Protein AF-A0A543KTC2-F1 (afdb_monomer_lite)

Organism: NCBI:txid80878

InterPro domains:
  IPR010774 Putative nuclease YbcO [PF07102] (69-148)

Radius of gyration: 26.67 Å; chains: 1; bounding box: 97×76×51 Å

Secondary structure (DSSP, 8-state):
---PPPPPP-------PPPP----S-----------------GGG-SS-------------PPP---HHHHHHTTTPPPSS--TTT----GGG-EEEE--SGGGT-BTTBPPPTTSEEEE-HHHHHHHHH--S-HHHHHHHHHHHHHHHHHHHHHHHH-TTS-HHHHHHHHHHHHHHHHTTHHHHHHHHHHHTTSS--SS--TT---SS--PPPP-

Structure (mmCIF, N/CA/C/O backbone):
data_AF-A0A543KTC2-F1
#
_entry.id   AF-A0A543KTC2-F1
#
loop_
_atom_site.group_PDB
_atom_site.id
_atom_site.type_symbol
_atom_site.label_atom_id
_atom_site.label_alt_id
_atom_site.label_comp_id
_atom_site.label_asym_id
_atom_site.label_entity_id
_atom_site.label_seq_id
_atom_site.pdbx_PDB_ins_code
_atom_site.Cartn_x
_atom_site.Cartn_y
_atom_site.Cartn_z
_atom_site.occupancy
_atom_site.B_iso_or_equiv
_atom_site.auth_seq_id
_atom_site.auth_comp_id
_atom_site.auth_asym_id
_atom_site.auth_atom_id
_atom_site.pdbx_PDB_model_num
ATOM 1 N N . MET A 1 1 ? 44.709 -52.142 0.652 1.00 47.00 1 MET A N 1
ATOM 2 C CA . MET A 1 1 ? 44.034 -52.118 1.970 1.00 47.00 1 MET A CA 1
ATOM 3 C C . MET A 1 1 ? 43.291 -50.793 2.128 1.00 47.00 1 MET A C 1
ATOM 5 O O . MET A 1 1 ? 43.936 -49.771 2.323 1.00 47.00 1 MET A O 1
ATOM 9 N N . LEU A 1 2 ? 41.962 -50.774 1.962 1.00 48.53 2 LEU A N 1
ATOM 10 C CA . LEU A 1 2 ? 41.156 -49.555 2.132 1.00 48.53 2 LEU A CA 1
ATOM 11 C C . LEU A 1 2 ? 40.921 -49.287 3.629 1.00 48.53 2 LEU A C 1
ATOM 13 O O . LEU A 1 2 ? 40.313 -50.105 4.314 1.00 48.53 2 LEU A O 1
ATOM 17 N N . LYS A 1 3 ? 41.379 -48.135 4.136 1.00 53.31 3 LYS A N 1
ATOM 18 C CA . LYS A 1 3 ? 41.035 -47.652 5.484 1.00 53.31 3 LYS A CA 1
ATOM 19 C C . LYS A 1 3 ? 39.564 -47.232 5.504 1.00 53.31 3 LYS A C 1
ATOM 21 O O . LYS A 1 3 ? 39.203 -46.234 4.882 1.00 53.31 3 LYS A O 1
ATOM 26 N N . GLN A 1 4 ? 38.722 -47.974 6.220 1.00 55.34 4 GLN A N 1
ATOM 27 C CA . GLN A 1 4 ? 37.349 -47.549 6.487 1.00 55.34 4 GLN A CA 1
ATOM 28 C C . GLN A 1 4 ? 37.349 -46.327 7.416 1.00 55.34 4 GLN A C 1
ATOM 30 O O . GLN A 1 4 ? 38.059 -46.297 8.421 1.00 55.34 4 GLN A O 1
ATOM 35 N N . ARG A 1 5 ? 36.572 -45.298 7.062 1.00 56.88 5 ARG A N 1
ATOM 36 C CA . ARG A 1 5 ? 36.345 -44.120 7.908 1.00 56.88 5 ARG A CA 1
ATOM 37 C C . ARG A 1 5 ? 35.300 -44.467 8.966 1.00 56.88 5 ARG A C 1
ATOM 39 O O . ARG A 1 5 ? 34.242 -44.990 8.632 1.00 56.88 5 ARG A O 1
ATOM 46 N N . THR A 1 6 ? 35.590 -44.169 10.227 1.00 61.88 6 THR A N 1
ATOM 47 C CA . THR A 1 6 ? 34.648 -44.348 11.336 1.00 61.88 6 THR A CA 1
ATOM 48 C C . THR A 1 6 ? 33.469 -43.367 11.223 1.00 61.88 6 THR A C 1
ATOM 50 O O . THR A 1 6 ? 33.669 -42.216 10.822 1.00 61.88 6 THR A O 1
ATOM 53 N N . PRO A 1 7 ? 32.233 -43.774 11.573 1.00 59.19 7 PRO A N 1
ATOM 54 C CA . PRO A 1 7 ? 31.085 -42.877 11.534 1.00 59.19 7 PRO A CA 1
ATOM 55 C C . PRO A 1 7 ? 31.119 -41.889 12.708 1.00 59.19 7 PRO A C 1
ATOM 57 O O . PRO A 1 7 ? 31.350 -42.270 13.857 1.00 59.19 7 PRO A O 1
ATOM 60 N N . LEU A 1 8 ? 30.857 -40.609 12.424 1.00 59.88 8 LEU A N 1
ATOM 61 C CA . LEU A 1 8 ? 30.706 -39.568 13.443 1.00 59.88 8 LEU A CA 1
ATOM 62 C C . LEU A 1 8 ? 29.486 -39.873 14.328 1.00 59.88 8 LEU A C 1
ATOM 64 O O . LEU A 1 8 ? 28.364 -40.001 13.836 1.00 59.88 8 LEU A O 1
ATOM 68 N N . LYS A 1 9 ? 29.698 -39.957 15.647 1.00 54.22 9 LYS A N 1
ATOM 69 C CA . LYS A 1 9 ? 28.617 -40.071 16.636 1.00 54.22 9 LYS A CA 1
ATOM 70 C C . LYS A 1 9 ? 27.757 -38.802 16.590 1.00 54.22 9 LYS A C 1
ATOM 72 O O . LYS A 1 9 ? 28.260 -37.712 16.857 1.00 54.22 9 LYS A O 1
ATOM 77 N N . ARG A 1 10 ? 26.458 -38.931 16.293 1.00 52.41 10 ARG A N 1
ATOM 78 C CA . ARG A 1 10 ? 25.484 -37.847 16.508 1.00 52.41 10 ARG A CA 1
ATOM 79 C C . ARG A 1 10 ? 25.369 -37.600 18.010 1.00 52.41 10 ARG A C 1
ATOM 81 O O . ARG A 1 10 ? 24.808 -38.417 18.732 1.00 52.41 10 ARG A O 1
ATOM 88 N N . GLY A 1 11 ? 25.934 -36.492 18.478 1.00 50.97 11 GLY A N 1
ATOM 89 C CA . GLY A 1 11 ? 25.690 -36.000 19.828 1.00 50.97 11 GLY A CA 1
ATOM 90 C C . GLY A 1 11 ? 24.243 -35.528 19.958 1.00 50.97 11 GLY A C 1
ATOM 91 O O . GLY A 1 11 ? 23.762 -34.767 19.120 1.00 50.97 11 GLY A O 1
ATOM 92 N N . ASN A 1 12 ? 23.556 -35.964 21.012 1.00 62.84 12 ASN A N 1
ATOM 93 C CA . ASN A 1 12 ? 22.256 -35.433 21.417 1.00 62.84 12 ASN A CA 1
ATOM 94 C C . ASN A 1 12 ? 22.435 -34.029 22.021 1.00 62.84 12 ASN A C 1
ATOM 96 O O . ASN A 1 12 ? 22.353 -33.851 23.234 1.00 62.84 12 ASN A O 1
ATOM 100 N N . SER A 1 13 ? 22.689 -33.014 21.194 1.00 57.94 13 SER A N 1
ATOM 101 C CA . SER A 1 13 ? 22.597 -31.615 21.616 1.00 57.94 13 SER A CA 1
ATOM 102 C C . SER A 1 13 ? 21.151 -31.137 21.478 1.00 57.94 13 SER A C 1
ATOM 104 O O . SER A 1 13 ? 20.776 -30.435 20.542 1.00 57.94 13 SER A O 1
ATOM 106 N N . GLN A 1 14 ? 20.310 -31.517 22.440 1.00 58.28 14 GLN A N 1
ATOM 107 C CA . GLN A 1 14 ? 19.054 -30.808 22.690 1.00 58.28 14 GLN A CA 1
ATOM 108 C C . GLN A 1 14 ? 19.411 -29.372 23.110 1.00 58.28 14 GLN A C 1
ATOM 110 O O . GLN A 1 14 ? 19.668 -29.096 24.282 1.00 58.28 14 GLN A O 1
ATOM 115 N N . LEU A 1 15 ? 19.501 -28.458 22.140 1.00 62.88 15 LEU A N 1
ATOM 116 C CA . LEU A 1 15 ? 19.678 -27.031 22.391 1.00 62.88 15 LEU A CA 1
ATOM 117 C C . LEU A 1 15 ? 18.434 -26.524 23.128 1.00 62.88 15 LEU A C 1
ATOM 119 O O . LEU A 1 15 ? 17.371 -26.341 22.534 1.00 62.88 15 LEU A O 1
ATOM 123 N N . LYS A 1 16 ? 18.554 -26.312 24.442 1.00 53.88 16 LYS A N 1
ATOM 124 C CA . LYS A 1 16 ? 17.495 -25.691 25.243 1.00 53.88 16 LYS A CA 1
ATOM 125 C C . LYS A 1 16 ? 17.297 -24.255 24.751 1.00 53.88 16 LYS A C 1
ATOM 127 O O . LYS A 1 16 ? 18.197 -23.428 24.872 1.00 53.88 16 LYS A O 1
ATOM 132 N N . ARG A 1 17 ? 16.119 -23.955 24.197 1.00 58.53 17 ARG A N 1
ATOM 133 C CA . ARG A 1 17 ? 15.710 -22.581 23.875 1.00 58.53 17 ARG A CA 1
ATOM 134 C C . ARG A 1 17 ? 15.552 -21.803 25.179 1.00 58.53 17 ARG A C 1
ATOM 136 O O . ARG A 1 17 ? 14.703 -22.151 25.996 1.00 58.53 17 ARG A O 1
ATOM 143 N N . THR A 1 18 ? 16.359 -20.770 25.386 1.00 62.28 18 THR A N 1
ATOM 144 C CA . THR A 1 18 ? 16.137 -19.815 26.475 1.00 62.28 18 THR A CA 1
ATOM 145 C C . THR A 1 18 ? 14.989 -18.866 26.101 1.00 62.28 18 THR A C 1
ATOM 147 O O . THR A 1 18 ? 14.822 -18.546 24.919 1.00 62.28 18 THR A O 1
ATOM 150 N N . PRO A 1 19 ? 14.160 -18.417 27.061 1.00 58.81 19 PRO A N 1
ATOM 151 C CA . PRO A 1 19 ? 13.093 -17.464 26.776 1.00 58.81 19 PRO A CA 1
ATOM 152 C C . PRO A 1 19 ? 13.683 -16.104 26.392 1.00 58.81 19 PRO A C 1
ATOM 154 O O . PRO A 1 19 ? 14.639 -15.639 27.016 1.00 58.81 19 PRO A O 1
ATOM 157 N N . PHE A 1 20 ? 13.084 -15.435 25.406 1.00 57.12 20 PHE A N 1
ATOM 158 C CA . PHE A 1 20 ? 13.404 -14.040 25.111 1.00 57.12 20 PHE A CA 1
ATOM 159 C C . PHE A 1 20 ? 13.044 -13.168 26.319 1.00 57.12 20 PHE A C 1
ATOM 161 O O . PHE A 1 20 ? 11.890 -13.130 26.753 1.00 57.12 20 PHE A O 1
ATOM 168 N N . LYS A 1 21 ? 14.037 -12.456 26.859 1.00 54.06 21 LYS A N 1
ATOM 169 C CA . LYS A 1 21 ? 13.839 -11.454 27.909 1.00 54.06 21 LYS A CA 1
ATOM 170 C C . LYS A 1 21 ? 12.950 -10.345 27.331 1.00 54.06 21 LYS A C 1
ATOM 172 O O . LYS A 1 21 ? 13.352 -9.666 26.388 1.00 54.06 21 LYS A O 1
ATOM 177 N N . ARG A 1 22 ? 11.732 -10.177 27.854 1.00 53.28 22 ARG A N 1
ATOM 178 C CA . ARG A 1 22 ? 10.921 -8.988 27.561 1.00 53.28 22 ARG A CA 1
ATOM 179 C C . ARG A 1 22 ? 11.564 -7.819 28.296 1.00 53.28 22 ARG A C 1
ATOM 181 O O . ARG A 1 22 ? 11.495 -7.763 29.520 1.00 53.28 22 ARG A O 1
ATOM 188 N N . ASN A 1 23 ? 12.208 -6.920 27.562 1.00 52.44 23 ASN A N 1
ATOM 189 C CA . ASN A 1 23 ? 12.555 -5.622 28.122 1.00 52.44 23 ASN A CA 1
ATOM 190 C C . ASN A 1 23 ? 11.248 -4.854 28.367 1.00 52.44 23 ASN A C 1
ATOM 192 O O . ASN A 1 23 ? 10.323 -4.930 27.555 1.00 52.44 23 ASN A O 1
ATOM 196 N N . GLY A 1 24 ? 11.163 -4.206 29.531 1.00 53.75 24 GLY A N 1
ATOM 197 C CA . GLY A 1 24 ? 10.032 -3.378 29.942 1.00 53.75 24 GLY A CA 1
ATOM 198 C C . GLY A 1 24 ? 9.794 -2.184 29.014 1.00 53.75 24 GLY A C 1
ATOM 199 O O . GLY A 1 24 ? 10.465 -2.037 27.995 1.00 53.75 24 GLY A O 1
ATOM 200 N N . ALA A 1 25 ? 8.796 -1.374 29.380 1.00 55.47 25 ALA A N 1
ATOM 201 C CA . ALA A 1 25 ? 8.233 -0.266 28.606 1.00 55.47 25 ALA A CA 1
ATOM 202 C C . ALA A 1 25 ? 9.271 0.548 27.801 1.00 55.47 25 ALA A C 1
ATOM 204 O O . ALA A 1 25 ? 10.367 0.800 28.307 1.00 55.47 25 ALA A O 1
ATOM 205 N N . PRO A 1 26 ? 8.931 0.974 26.566 1.00 55.91 26 PRO A N 1
ATOM 206 C CA . PRO A 1 26 ? 9.852 1.734 25.734 1.00 55.91 26 PRO A CA 1
ATOM 207 C C . PRO A 1 26 ? 10.271 3.017 26.467 1.00 55.91 26 PRO A C 1
ATOM 209 O O . PRO A 1 26 ? 9.399 3.718 26.990 1.00 55.91 26 PRO A O 1
ATOM 212 N N . PRO A 1 27 ? 11.575 3.342 26.526 1.00 51.00 27 PRO A N 1
ATOM 213 C CA . PRO A 1 27 ? 11.990 4.656 26.981 1.00 51.00 27 PRO A CA 1
ATOM 214 C C . PRO A 1 27 ? 11.377 5.710 26.053 1.00 51.00 27 PRO A C 1
ATOM 216 O O . PRO A 1 27 ? 11.329 5.527 24.834 1.00 51.00 27 PRO A O 1
ATOM 219 N N . SER A 1 28 ? 10.880 6.793 26.653 1.00 50.50 28 SER A N 1
ATOM 220 C CA . SER A 1 28 ? 10.452 7.999 25.942 1.00 50.50 28 SER A CA 1
ATOM 221 C C . SER A 1 28 ? 11.516 8.370 24.911 1.00 50.50 28 SER A C 1
ATOM 223 O O . SER A 1 28 ? 12.699 8.413 25.248 1.00 50.50 28 SER A O 1
ATOM 225 N N . ALA A 1 29 ? 11.102 8.554 23.657 1.00 50.12 29 ALA A N 1
ATOM 226 C CA . ALA A 1 29 ? 11.980 8.726 22.509 1.00 50.12 29 ALA A CA 1
ATOM 227 C C . ALA A 1 29 ? 12.843 9.993 22.633 1.00 50.12 29 ALA A C 1
ATOM 229 O O . ALA A 1 29 ? 12.513 11.049 22.101 1.00 50.12 29 ALA A O 1
ATOM 230 N N . THR A 1 30 ? 13.986 9.886 23.303 1.00 44.03 30 THR A N 1
ATOM 231 C CA . THR A 1 30 ? 15.114 10.779 23.069 1.00 44.03 30 THR A CA 1
ATOM 232 C C . THR A 1 30 ? 15.818 10.275 21.819 1.00 44.03 30 THR A C 1
ATOM 234 O O . THR A 1 30 ? 16.370 9.177 21.806 1.00 44.03 30 THR A O 1
ATOM 237 N N . VAL A 1 31 ? 15.726 11.053 20.742 1.00 47.03 31 VAL A N 1
ATOM 238 C CA . VAL A 1 31 ? 16.345 10.775 19.443 1.00 47.03 31 VAL A CA 1
ATOM 239 C C . VAL A 1 31 ? 17.864 10.701 19.624 1.00 47.03 31 VAL A C 1
ATOM 241 O O . VAL A 1 31 ? 18.548 11.722 19.655 1.00 47.03 31 VAL A O 1
ATOM 244 N N . GLU A 1 32 ? 18.407 9.495 19.779 1.00 50.66 32 GLU A N 1
ATOM 245 C CA . GLU A 1 32 ? 19.853 9.297 19.793 1.00 50.66 32 GLU A CA 1
ATOM 246 C C . GLU A 1 32 ? 20.404 9.415 18.366 1.00 50.66 32 GLU A C 1
ATOM 248 O O . GLU A 1 32 ? 20.022 8.683 17.450 1.00 50.66 32 GLU A O 1
ATOM 253 N N . LYS A 1 33 ? 21.313 10.377 18.181 1.00 41.38 33 LYS A N 1
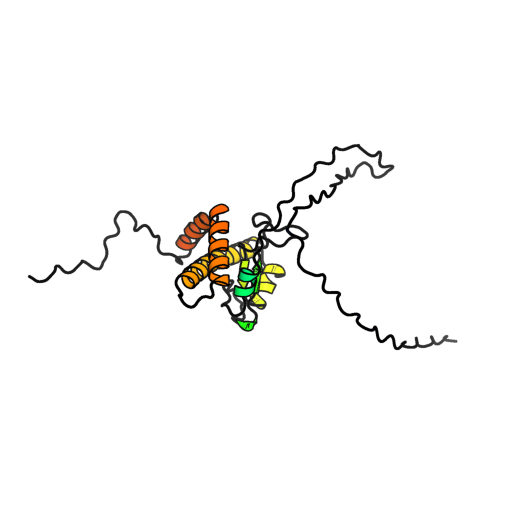ATOM 254 C CA . LYS A 1 33 ? 22.037 10.629 16.932 1.00 41.38 33 LYS A CA 1
ATOM 255 C C . LYS A 1 33 ? 22.932 9.432 16.608 1.00 41.38 33 LYS A C 1
ATOM 257 O O . LYS A 1 33 ? 23.960 9.234 17.250 1.00 41.38 33 LYS A O 1
ATOM 262 N N . VAL A 1 34 ? 22.583 8.650 15.588 1.00 51.41 34 VAL A N 1
ATOM 263 C CA . VAL A 1 34 ? 23.448 7.562 15.107 1.00 51.41 34 VAL A CA 1
ATOM 264 C C . VAL A 1 34 ? 24.306 8.064 13.944 1.00 51.41 34 VAL A C 1
ATOM 266 O O . VAL A 1 34 ? 23.866 8.075 12.796 1.00 51.41 34 VAL A O 1
ATOM 269 N N . CYS A 1 35 ? 25.554 8.442 14.232 1.00 48.81 35 CYS A N 1
ATOM 270 C 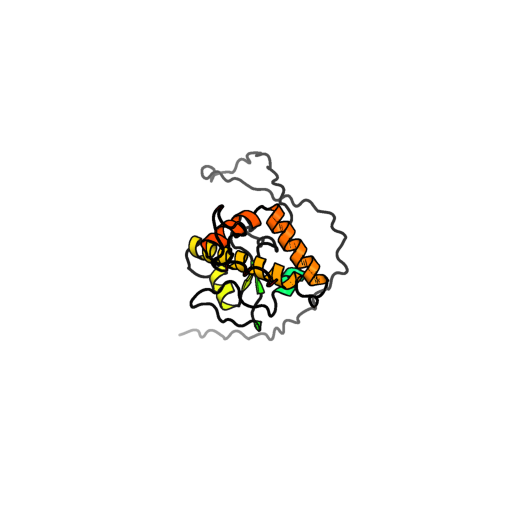CA . CYS A 1 35 ? 26.563 8.741 13.213 1.00 48.81 35 CYS A CA 1
ATOM 271 C C . CYS A 1 35 ? 27.201 7.438 12.704 1.00 48.81 35 CYS A C 1
ATOM 273 O O . CYS A 1 35 ? 27.780 6.682 13.485 1.00 48.81 35 CYS A O 1
ATOM 275 N N . LYS A 1 36 ? 27.131 7.168 11.393 1.00 49.84 36 LYS A N 1
ATOM 276 C CA . LYS A 1 36 ? 27.883 6.074 10.752 1.00 49.84 36 LYS A CA 1
ATOM 277 C C . LYS A 1 36 ? 28.941 6.668 9.817 1.00 49.84 36 LYS A C 1
ATOM 279 O O . LYS A 1 36 ? 28.556 7.380 8.893 1.00 49.84 36 LYS A O 1
ATOM 284 N N . PRO A 1 37 ? 30.241 6.389 10.012 1.00 43.09 37 PRO A N 1
ATOM 285 C CA . PRO A 1 37 ? 31.284 6.927 9.145 1.00 43.09 37 PRO A CA 1
ATOM 286 C C . PRO A 1 37 ? 31.246 6.258 7.762 1.00 43.09 37 PRO A C 1
ATOM 288 O O . PRO A 1 37 ? 31.171 5.032 7.654 1.00 43.09 37 PRO A O 1
ATOM 291 N N . ILE A 1 38 ? 31.320 7.062 6.698 1.00 52.12 38 ILE A N 1
ATOM 292 C CA . ILE A 1 38 ? 31.474 6.597 5.313 1.00 52.12 38 ILE A CA 1
ATOM 293 C C . ILE A 1 38 ? 32.960 6.702 4.952 1.00 52.12 38 ILE A C 1
ATOM 295 O O . ILE A 1 38 ? 33.550 7.770 5.067 1.00 52.12 38 ILE A O 1
ATOM 299 N N . THR A 1 39 ? 33.575 5.601 4.511 1.00 55.56 39 THR A N 1
ATOM 300 C CA . THR A 1 39 ? 34.952 5.608 3.987 1.00 55.56 39 THR A CA 1
ATOM 301 C C . THR A 1 39 ? 34.908 5.623 2.462 1.00 55.56 39 THR A C 1
ATOM 303 O O . THR A 1 39 ? 34.473 4.652 1.842 1.00 55.56 39 THR A O 1
ATOM 306 N N . LEU A 1 40 ? 35.337 6.723 1.841 1.00 51.41 40 LEU A N 1
ATOM 307 C CA . LEU A 1 40 ? 35.581 6.767 0.397 1.00 51.41 40 LEU A CA 1
ATOM 308 C C . LEU A 1 40 ? 36.918 6.065 0.118 1.00 51.41 40 LEU A C 1
ATOM 310 O O . LEU A 1 40 ? 37.928 6.397 0.734 1.00 51.41 40 LEU A O 1
ATOM 314 N N . ARG A 1 41 ? 36.925 5.056 -0.762 1.00 50.75 41 ARG A N 1
ATOM 315 C CA . ARG A 1 41 ? 38.141 4.315 -1.140 1.00 50.75 41 ARG A CA 1
ATOM 316 C C . ARG A 1 41 ? 38.575 4.709 -2.549 1.00 50.75 41 ARG A C 1
ATOM 318 O O . ARG A 1 41 ? 37.835 4.462 -3.496 1.00 50.75 41 ARG A O 1
ATOM 325 N N . ASP A 1 42 ? 39.774 5.272 -2.666 1.00 52.22 42 ASP A N 1
ATOM 326 C CA . ASP A 1 42 ? 40.472 5.492 -3.936 1.00 52.22 42 ASP A CA 1
ATOM 327 C C . ASP A 1 42 ? 41.110 4.165 -4.411 1.00 52.22 42 ASP A C 1
ATOM 329 O O . ASP A 1 42 ? 41.919 3.585 -3.676 1.00 52.22 42 ASP A O 1
ATOM 333 N N . PRO A 1 43 ? 40.760 3.645 -5.604 1.00 56.00 43 PRO A N 1
ATOM 334 C CA . PRO A 1 43 ? 41.293 2.384 -6.125 1.00 56.00 43 PRO A CA 1
ATOM 335 C C . PRO A 1 43 ? 42.809 2.375 -6.388 1.00 56.00 43 PRO A C 1
ATOM 337 O O . PRO A 1 43 ? 43.379 1.295 -6.538 1.00 56.00 43 PRO A O 1
ATOM 340 N N . SER A 1 44 ? 43.475 3.534 -6.449 1.00 56.91 44 SER A N 1
ATOM 341 C CA . SER A 1 44 ? 44.907 3.642 -6.776 1.00 56.91 44 SER A CA 1
ATOM 342 C C . SER A 1 44 ? 45.858 3.406 -5.586 1.00 56.91 44 SER A C 1
ATOM 344 O O . SER A 1 44 ? 47.057 3.211 -5.784 1.00 56.91 44 SER A O 1
ATOM 346 N N . LEU A 1 45 ? 45.342 3.341 -4.350 1.00 53.75 45 LEU A N 1
ATOM 347 C CA . LEU A 1 45 ? 46.135 3.290 -3.108 1.00 53.75 45 LEU A CA 1
ATOM 348 C C . LEU A 1 45 ? 46.273 1.890 -2.475 1.00 53.75 45 LEU A C 1
ATOM 350 O O . LEU A 1 45 ? 46.572 1.764 -1.287 1.00 53.75 45 LEU A O 1
ATOM 354 N N . PHE A 1 46 ? 46.111 0.806 -3.242 1.00 56.53 46 PHE A N 1
ATOM 355 C CA . PHE A 1 46 ? 46.240 -0.576 -2.737 1.00 56.53 46 PHE A CA 1
ATOM 356 C C . PHE A 1 46 ? 47.676 -1.020 -2.369 1.00 56.53 46 PHE A C 1
ATOM 358 O O . PHE A 1 46 ? 47.965 -2.215 -2.274 1.00 56.53 46 PHE A O 1
ATOM 365 N N . ARG A 1 47 ? 48.583 -0.084 -2.073 1.00 58.84 47 ARG A N 1
ATOM 366 C CA . ARG A 1 47 ? 49.843 -0.373 -1.382 1.00 58.84 47 ARG A CA 1
ATOM 367 C C . ARG A 1 47 ? 50.153 0.763 -0.397 1.00 58.84 47 ARG A C 1
ATOM 369 O O . ARG A 1 47 ? 50.575 1.836 -0.802 1.00 58.84 47 ARG A O 1
ATOM 376 N N . LEU A 1 48 ? 49.926 0.463 0.889 1.00 51.53 48 LEU A N 1
ATOM 377 C CA . LEU A 1 48 ? 50.009 1.317 2.090 1.00 51.53 48 LEU A CA 1
ATOM 378 C C . LEU A 1 48 ? 48.974 2.461 2.142 1.00 51.53 48 LEU A C 1
ATOM 380 O O . LEU A 1 48 ? 49.198 3.519 1.557 1.00 51.53 48 LEU A O 1
ATOM 384 N N . PRO A 1 49 ? 47.859 2.305 2.888 1.00 51.06 49 PRO A N 1
ATOM 385 C CA . PRO A 1 49 ? 46.904 3.389 3.048 1.00 51.06 49 PRO A CA 1
ATOM 386 C C . PRO A 1 49 ? 47.519 4.464 3.951 1.00 51.06 49 PRO A C 1
ATOM 388 O O . PRO A 1 49 ? 47.513 4.340 5.175 1.00 51.06 49 PRO A O 1
ATOM 391 N N . ARG A 1 50 ? 48.039 5.548 3.363 1.00 57.44 50 ARG A N 1
ATOM 392 C CA . ARG A 1 50 ? 48.117 6.818 4.092 1.00 57.44 50 ARG A CA 1
ATOM 393 C C . ARG A 1 50 ? 46.677 7.198 4.427 1.00 57.44 50 ARG A C 1
ATOM 395 O O . ARG A 1 50 ? 45.862 7.355 3.520 1.00 57.44 50 ARG A O 1
ATOM 402 N N . GLN A 1 51 ? 46.353 7.280 5.716 1.00 54.00 51 GLN A N 1
ATOM 403 C CA . GLN A 1 51 ? 45.063 7.790 6.166 1.00 54.00 51 GLN A CA 1
ATOM 404 C C . GLN A 1 51 ? 44.945 9.232 5.674 1.00 54.00 51 GLN A C 1
ATOM 406 O O . GLN A 1 51 ? 45.610 10.127 6.184 1.00 54.00 51 GLN A O 1
ATOM 411 N N . ILE A 1 52 ? 44.149 9.449 4.632 1.00 57.66 52 ILE A N 1
ATOM 412 C CA . ILE A 1 52 ? 43.701 10.789 4.282 1.00 57.66 52 ILE A CA 1
ATOM 413 C C . ILE A 1 52 ? 42.700 11.153 5.375 1.00 57.66 52 ILE A C 1
ATOM 415 O O . ILE A 1 52 ? 41.676 10.479 5.513 1.00 57.66 52 ILE A O 1
ATOM 419 N N . GLU A 1 53 ? 43.011 12.173 6.174 1.00 58.75 53 GLU A N 1
ATOM 420 C CA . GLU A 1 53 ? 42.088 12.788 7.132 1.00 58.75 53 GLU A CA 1
ATOM 421 C C . GLU A 1 53 ? 40.968 13.491 6.353 1.00 58.75 53 GLU A C 1
ATOM 423 O O . GLU A 1 53 ? 40.918 14.708 6.210 1.00 58.75 53 GLU A O 1
ATOM 428 N N . SER A 1 54 ? 40.088 12.700 5.744 1.00 58.97 54 SER A N 1
ATOM 429 C CA . SER A 1 54 ? 38.886 13.207 5.105 1.00 58.97 54 SER A CA 1
ATOM 430 C C . SER A 1 54 ? 37.887 13.531 6.206 1.00 58.97 54 SER A C 1
ATOM 432 O O . SER A 1 54 ? 37.582 12.678 7.044 1.00 58.97 54 SER A O 1
ATOM 434 N N . ALA A 1 55 ? 37.399 14.772 6.221 1.00 63.31 55 ALA A N 1
ATOM 435 C CA . ALA A 1 55 ? 36.350 15.193 7.133 1.00 63.31 55 ALA A CA 1
ATOM 436 C C . ALA A 1 55 ? 35.174 14.208 7.035 1.00 63.31 55 ALA A C 1
ATOM 438 O O . ALA A 1 55 ? 34.607 13.999 5.962 1.00 63.31 55 ALA A O 1
ATOM 439 N N . CYS A 1 56 ? 34.830 13.576 8.159 1.00 55.94 56 CYS A N 1
ATOM 440 C CA . CYS A 1 56 ? 33.696 12.666 8.249 1.00 55.94 56 CYS A CA 1
ATOM 441 C C . CYS A 1 56 ? 32.409 13.474 8.030 1.00 55.94 56 CYS A C 1
ATOM 443 O O . CYS A 1 56 ? 31.853 14.043 8.971 1.00 55.94 56 CYS A O 1
ATOM 445 N N . ALA A 1 57 ? 31.954 13.567 6.779 1.00 60.91 57 ALA A N 1
ATOM 446 C CA . ALA A 1 57 ? 30.671 14.166 6.456 1.00 60.91 57 ALA A CA 1
ATOM 447 C C . ALA A 1 57 ? 29.575 13.320 7.118 1.00 60.91 57 ALA A C 1
ATOM 449 O O . ALA A 1 57 ? 29.323 12.176 6.736 1.00 60.91 57 ALA A O 1
ATOM 450 N N . SER A 1 58 ? 28.967 13.872 8.165 1.00 60.41 58 SER A N 1
ATOM 451 C CA . SER A 1 58 ? 27.865 13.235 8.877 1.00 60.41 58 SER A CA 1
ATOM 452 C C . SER A 1 58 ? 26.575 13.576 8.143 1.00 60.41 58 SER A C 1
ATOM 454 O O . SER A 1 58 ? 26.180 14.735 8.096 1.00 60.41 58 SER A O 1
ATOM 456 N N . ILE A 1 59 ? 25.941 12.575 7.536 1.00 67.75 59 ILE A N 1
ATOM 457 C CA . ILE A 1 59 ? 24.625 12.733 6.911 1.00 67.75 59 ILE A CA 1
ATOM 458 C C . ILE A 1 59 ? 23.576 12.443 7.985 1.00 67.75 59 ILE A C 1
ATOM 460 O O . ILE A 1 59 ? 23.566 11.348 8.552 1.00 67.75 59 ILE A O 1
ATOM 464 N N . GLU A 1 60 ? 22.701 13.408 8.269 1.00 70.81 60 GLU A N 1
ATOM 465 C CA . GLU A 1 60 ? 21.554 13.190 9.151 1.00 70.81 60 GLU A CA 1
ATOM 466 C C . GLU A 1 60 ? 20.595 12.183 8.506 1.00 70.81 60 GLU A C 1
ATOM 468 O O . GLU A 1 60 ? 20.066 12.400 7.416 1.00 70.81 60 GLU A O 1
ATOM 473 N N . ILE A 1 61 ? 20.394 11.044 9.171 1.00 71.88 61 ILE A N 1
ATOM 474 C CA . ILE A 1 61 ? 19.437 10.028 8.735 1.00 71.88 61 ILE A CA 1
ATOM 475 C C . ILE A 1 61 ? 18.118 10.336 9.433 1.00 71.88 61 ILE A C 1
ATOM 477 O O . ILE A 1 61 ? 17.999 10.138 10.644 1.00 71.88 61 ILE A O 1
ATOM 481 N N . SER A 1 62 ? 17.128 10.808 8.677 1.00 77.12 62 SER A N 1
ATOM 482 C CA . SER A 1 6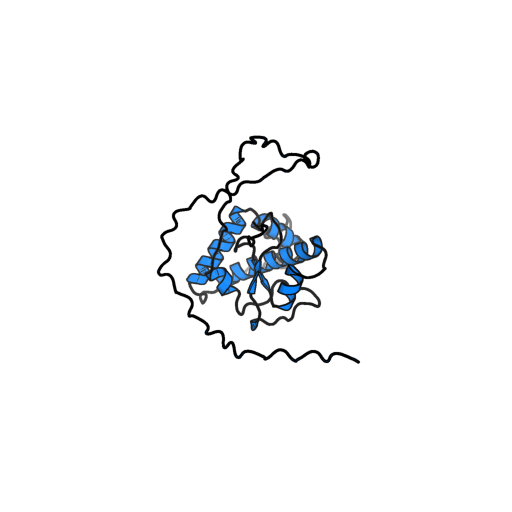2 ? 15.783 10.992 9.212 1.00 77.12 62 SER A CA 1
ATOM 483 C C . SER A 1 62 ? 15.201 9.645 9.672 1.00 77.12 62 SER A C 1
ATOM 485 O O . SER A 1 62 ? 15.409 8.611 9.019 1.00 77.12 62 SER A O 1
ATOM 487 N N . PRO A 1 63 ? 14.498 9.615 10.820 1.00 87.69 63 PRO A N 1
ATOM 488 C CA . PRO A 1 63 ? 13.854 8.400 11.285 1.00 87.69 63 PRO A CA 1
ATOM 489 C C . PRO A 1 63 ? 12.753 7.980 10.310 1.00 87.69 63 PRO A C 1
ATOM 491 O O . PRO A 1 63 ? 12.136 8.798 9.629 1.00 87.69 63 PRO A O 1
ATOM 494 N N . ARG A 1 64 ? 12.493 6.673 10.258 1.00 92.31 64 ARG A N 1
ATOM 495 C CA . ARG A 1 64 ? 11.399 6.118 9.463 1.00 92.31 64 ARG A CA 1
ATOM 496 C C . ARG A 1 64 ? 10.053 6.546 10.054 1.00 92.31 64 ARG A C 1
ATOM 498 O O . ARG A 1 64 ? 9.833 6.363 11.248 1.00 92.31 64 ARG A O 1
ATOM 505 N N . ARG A 1 65 ? 9.147 7.031 9.208 1.00 94.69 65 ARG A N 1
ATOM 506 C CA . ARG A 1 65 ? 7.750 7.297 9.549 1.00 94.69 65 ARG A CA 1
ATOM 507 C C . ARG A 1 65 ? 7.001 5.972 9.613 1.00 94.69 65 ARG A C 1
ATOM 509 O O . ARG A 1 65 ? 6.816 5.293 8.599 1.00 94.69 65 ARG A O 1
ATOM 516 N N . GLU A 1 66 ? 6.636 5.560 10.822 1.00 95.44 66 GLU A N 1
ATOM 517 C CA . GLU A 1 66 ? 6.051 4.248 11.069 1.00 95.44 66 GLU A CA 1
ATOM 518 C C . GLU A 1 66 ? 4.754 4.289 11.876 1.00 95.44 66 GLU A C 1
ATOM 520 O O . GLU A 1 66 ? 4.599 5.061 12.816 1.00 95.44 66 GLU A O 1
ATOM 525 N N . ASN A 1 67 ? 3.821 3.408 11.519 1.00 97.25 67 ASN A N 1
ATOM 526 C CA . ASN A 1 67 ? 2.514 3.282 12.137 1.00 97.25 67 ASN A CA 1
ATOM 527 C C . ASN A 1 67 ? 2.117 1.798 12.208 1.00 97.25 67 ASN A C 1
ATOM 529 O O . ASN A 1 67 ? 1.844 1.135 11.205 1.00 97.25 67 ASN A O 1
ATOM 533 N N . SER A 1 68 ? 2.132 1.229 13.416 1.00 97.00 68 SER A N 1
ATOM 534 C CA . SER A 1 68 ? 1.766 -0.178 13.640 1.00 97.00 68 SER A CA 1
ATOM 535 C C . SER A 1 68 ? 0.288 -0.449 13.380 1.00 97.00 68 SER A C 1
ATOM 537 O O . SER A 1 68 ? -0.037 -1.476 12.790 1.00 97.00 68 SER A O 1
ATOM 539 N N . ALA A 1 69 ? -0.601 0.478 13.743 1.00 97.50 69 ALA A N 1
ATOM 540 C CA . ALA A 1 69 ? -2.030 0.333 13.498 1.00 97.50 69 ALA A CA 1
ATOM 541 C C . ALA A 1 69 ? -2.340 0.286 11.995 1.00 97.50 69 ALA A C 1
ATOM 543 O O . ALA A 1 69 ? -3.200 -0.488 11.586 1.00 97.50 69 ALA A O 1
ATOM 544 N N . LEU A 1 70 ? -1.603 1.030 11.166 1.00 96.69 70 LEU A N 1
ATOM 545 C CA . LEU A 1 70 ? -1.744 0.966 9.710 1.00 96.69 70 LEU A CA 1
ATOM 546 C C . LEU A 1 70 ? -1.318 -0.401 9.148 1.00 96.69 70 LEU A C 1
ATOM 548 O O . LEU A 1 70 ? -2.049 -1.014 8.372 1.00 96.69 70 LEU A O 1
ATOM 552 N N . ARG A 1 71 ? -0.172 -0.931 9.600 1.00 97.19 71 ARG A N 1
ATOM 553 C CA . ARG A 1 71 ? 0.302 -2.285 9.241 1.00 97.19 71 ARG A CA 1
ATOM 554 C C . ARG A 1 71 ? -0.674 -3.373 9.675 1.00 97.19 71 ARG A C 1
ATOM 556 O O . ARG A 1 71 ? -0.904 -4.336 8.947 1.00 97.19 71 ARG A O 1
ATOM 563 N N . ASP A 1 72 ? -1.256 -3.210 10.855 1.00 97.81 72 ASP A N 1
ATOM 564 C CA . ASP A 1 72 ? -2.263 -4.113 11.394 1.00 97.81 72 ASP A CA 1
ATOM 565 C C . ASP A 1 72 ? -3.575 -4.053 10.614 1.00 97.81 72 ASP A C 1
ATOM 567 O O . ASP A 1 72 ? -4.234 -5.080 10.457 1.00 97.81 72 ASP A O 1
ATOM 571 N N . PHE A 1 73 ? -3.928 -2.872 10.103 1.00 97.19 73 PHE A N 1
ATOM 572 C CA . PHE A 1 73 ? -5.150 -2.650 9.342 1.00 97.19 73 PHE A CA 1
ATOM 573 C C . PHE A 1 73 ? -5.175 -3.414 8.016 1.00 97.19 73 PHE A C 1
ATOM 575 O O . PHE A 1 73 ? -6.252 -3.788 7.566 1.00 97.19 73 PHE A O 1
ATOM 582 N N . ALA A 1 74 ? -4.009 -3.703 7.430 1.00 97.31 74 ALA A N 1
ATOM 583 C CA . ALA A 1 74 ? -3.893 -4.462 6.184 1.00 97.31 74 ALA A CA 1
ATOM 584 C C . ALA A 1 74 ? -4.345 -5.930 6.300 1.00 97.31 74 ALA A C 1
ATOM 586 O O . ALA A 1 74 ? -4.675 -6.559 5.294 1.00 97.31 74 ALA A O 1
ATOM 587 N N . ARG A 1 75 ? -4.364 -6.506 7.509 1.00 96.88 75 ARG A N 1
ATOM 588 C CA . ARG A 1 75 ? -4.738 -7.914 7.695 1.00 96.88 75 ARG A CA 1
ATOM 589 C C . ARG A 1 75 ? -6.223 -8.126 7.401 1.00 96.88 75 ARG A C 1
ATOM 591 O O . ARG A 1 75 ? -7.070 -7.437 7.958 1.00 96.88 75 ARG A O 1
ATOM 598 N N . GLY A 1 76 ? -6.535 -9.111 6.558 1.00 95.44 76 GLY A N 1
ATOM 599 C CA . GLY A 1 76 ? -7.912 -9.420 6.153 1.00 95.44 76 GLY A CA 1
ATOM 600 C C . GLY A 1 76 ? -8.485 -8.495 5.073 1.00 95.44 76 GLY A C 1
ATOM 601 O O . GLY A 1 76 ? -9.641 -8.664 4.683 1.00 95.44 76 GLY A O 1
ATOM 602 N N . GLN A 1 77 ? -7.697 -7.542 4.570 1.00 96.38 77 GLN A N 1
ATOM 603 C CA . GLN A 1 77 ? -8.111 -6.625 3.510 1.00 96.38 77 GLN A CA 1
ATOM 604 C C . GLN A 1 77 ? -7.992 -7.260 2.116 1.00 96.38 77 GLN A C 1
ATOM 606 O O . GLN A 1 77 ? -7.283 -8.259 1.946 1.00 96.38 77 GLN A O 1
ATOM 611 N N . PRO A 1 78 ? -8.680 -6.723 1.090 1.00 97.12 78 PRO A N 1
ATOM 612 C CA . PRO A 1 78 ? -8.468 -7.157 -0.288 1.00 97.12 78 PRO A CA 1
ATOM 613 C C . PRO A 1 78 ? -7.049 -6.832 -0.779 1.00 97.12 78 PRO A C 1
ATOM 615 O O . PRO A 1 78 ? -6.430 -5.857 -0.363 1.00 97.12 78 PRO A O 1
ATOM 618 N N . CYS A 1 79 ? -6.545 -7.644 -1.709 1.00 97.38 79 CYS A N 1
ATOM 619 C CA . CYS A 1 79 ? -5.306 -7.350 -2.424 1.00 97.38 79 CYS A CA 1
ATOM 620 C C . CYS A 1 79 ? -5.551 -6.219 -3.433 1.00 97.38 79 CYS A C 1
ATOM 622 O O . CYS A 1 79 ? -6.392 -6.367 -4.315 1.00 97.38 79 CYS A O 1
ATOM 624 N N . LEU A 1 80 ? -4.797 -5.126 -3.332 1.00 97.31 80 LEU A N 1
ATOM 625 C CA . LEU A 1 80 ? -4.893 -3.967 -4.228 1.00 97.31 80 LEU A CA 1
ATOM 626 C C . LEU A 1 80 ? -3.816 -3.958 -5.321 1.00 97.31 80 LEU A C 1
ATOM 628 O O . LEU A 1 80 ? -3.981 -3.281 -6.336 1.00 97.31 80 LEU A O 1
ATOM 632 N N . LEU A 1 81 ? -2.754 -4.754 -5.148 1.00 96.00 81 LEU A N 1
ATOM 633 C CA . LEU A 1 81 ? -1.707 -4.947 -6.158 1.00 96.00 81 LEU A CA 1
ATOM 634 C C . LEU A 1 81 ? -2.230 -5.618 -7.433 1.00 96.00 81 LEU A C 1
ATOM 636 O O . LEU A 1 81 ? -1.813 -5.245 -8.520 1.00 96.00 81 LEU A O 1
ATOM 640 N N . LEU A 1 82 ? -3.137 -6.596 -7.302 1.00 96.00 82 LEU A N 1
ATOM 641 C CA . LEU A 1 82 ? -3.837 -7.243 -8.426 1.00 96.00 82 LEU A CA 1
ATOM 642 C C . LEU A 1 82 ? -2.927 -7.683 -9.595 1.00 96.00 82 LEU A C 1
ATOM 644 O O . LEU A 1 82 ? -3.331 -7.631 -10.754 1.00 96.00 82 LEU A O 1
ATOM 648 N N . VAL A 1 83 ? -1.707 -8.140 -9.295 1.00 96.31 83 VAL A N 1
ATOM 649 C CA . VAL A 1 83 ? -0.720 -8.542 -10.308 1.00 96.31 83 VAL A CA 1
ATOM 650 C C . VAL A 1 83 ? -1.267 -9.722 -11.131 1.00 96.31 83 VAL A C 1
ATOM 652 O O . VAL A 1 83 ? -1.542 -10.782 -10.549 1.00 96.31 83 VAL A O 1
ATOM 655 N N . PRO A 1 84 ? -1.389 -9.597 -12.464 1.00 93.50 84 PRO A N 1
ATOM 656 C CA . PRO A 1 84 ? -1.850 -10.686 -13.321 1.00 93.50 84 PRO A CA 1
ATOM 657 C C . PRO A 1 84 ? -0.971 -11.935 -13.180 1.00 93.50 84 PRO A C 1
ATOM 659 O O . PRO A 1 84 ? 0.253 -11.848 -13.173 1.00 93.50 84 PRO A O 1
ATOM 662 N N . GLY A 1 85 ? -1.591 -13.107 -13.023 1.00 95.25 85 GLY A N 1
ATOM 663 C CA . GLY A 1 85 ? -0.883 -14.388 -12.875 1.00 95.25 85 GLY A CA 1
ATOM 664 C C . GLY A 1 85 ? -0.219 -14.636 -11.511 1.00 95.25 85 GLY A C 1
ATOM 665 O O . GLY A 1 85 ? 0.178 -15.764 -11.237 1.00 95.25 85 GLY A O 1
ATOM 666 N N . HIS A 1 86 ? -0.139 -13.629 -10.634 1.00 95.88 86 HIS A N 1
ATOM 667 C CA . HIS A 1 86 ? 0.448 -13.755 -9.291 1.00 95.88 86 HIS A CA 1
ATOM 668 C C . HIS A 1 86 ? -0.555 -13.511 -8.160 1.00 95.88 86 HIS A C 1
ATOM 670 O O . HIS A 1 86 ? -0.357 -13.990 -7.043 1.00 95.88 86 HIS A O 1
ATOM 676 N N . CYS A 1 87 ? -1.624 -12.756 -8.419 1.00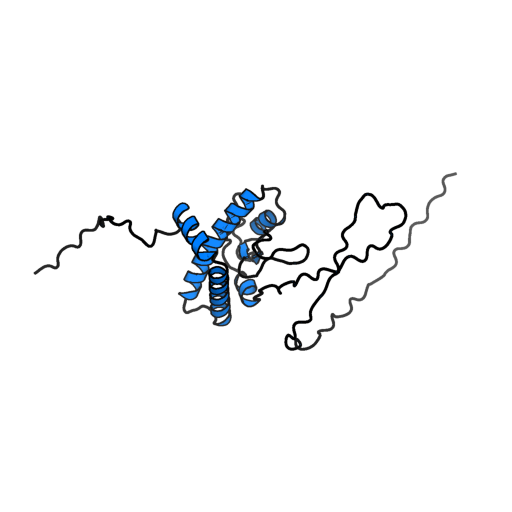 96.88 87 CYS A N 1
ATOM 677 C CA . CYS A 1 87 ? -2.634 -12.463 -7.416 1.00 96.88 87 CYS A CA 1
ATOM 678 C C . CYS A 1 87 ? -3.430 -13.721 -7.056 1.00 96.88 87 CYS A C 1
ATOM 680 O O . CYS A 1 87 ? -4.132 -14.280 -7.893 1.00 96.88 87 CYS A O 1
ATOM 682 N N . THR A 1 88 ? -3.366 -14.130 -5.789 1.00 94.06 88 THR A N 1
ATOM 683 C CA . THR A 1 88 ? -4.188 -15.228 -5.261 1.00 94.06 88 THR A CA 1
ATOM 684 C C . THR A 1 88 ? -5.560 -14.755 -4.785 1.00 94.06 88 THR A C 1
ATOM 686 O O . THR A 1 88 ? -6.448 -15.572 -4.574 1.00 94.06 88 THR A O 1
ATOM 689 N N . GLY A 1 89 ? -5.740 -13.445 -4.569 1.00 92.75 89 GLY A N 1
ATOM 690 C CA . GLY A 1 89 ? -6.976 -12.865 -4.028 1.00 92.75 89 GLY A CA 1
ATOM 691 C C . GLY A 1 89 ? -7.270 -13.228 -2.566 1.00 92.75 89 GLY A C 1
ATOM 692 O O . GLY A 1 89 ? -8.289 -12.800 -2.024 1.00 92.75 89 GLY A O 1
ATOM 693 N N . ASP A 1 90 ? -6.388 -13.986 -1.910 1.00 94.31 90 ASP A N 1
ATOM 694 C CA . ASP A 1 90 ? -6.618 -14.489 -0.560 1.00 94.31 90 ASP A CA 1
ATOM 695 C C . ASP A 1 90 ? -6.363 -13.413 0.504 1.00 94.31 90 ASP A C 1
ATOM 697 O O . ASP A 1 90 ? -5.214 -13.089 0.837 1.00 94.31 90 ASP A O 1
ATOM 701 N N . LYS A 1 91 ? -7.463 -12.913 1.078 1.00 95.25 91 LYS A N 1
ATOM 702 C CA . LYS A 1 91 ? -7.482 -11.894 2.135 1.00 95.25 91 LYS A CA 1
ATOM 703 C C . LYS A 1 91 ? -6.775 -12.336 3.415 1.00 95.25 91 LYS A C 1
ATOM 705 O O . LYS A 1 91 ? -6.268 -11.487 4.149 1.00 95.25 91 LYS A O 1
ATOM 710 N N . ALA A 1 92 ? -6.724 -13.640 3.697 1.00 96.88 92 ALA A N 1
ATOM 711 C CA . ALA A 1 92 ? -6.059 -14.162 4.889 1.00 96.88 92 ALA A CA 1
ATOM 712 C C . ALA A 1 92 ? -4.540 -13.942 4.839 1.00 96.88 92 ALA A C 1
ATOM 714 O O . ALA A 1 92 ? -3.890 -13.835 5.878 1.00 96.88 92 ALA A O 1
ATOM 715 N N . THR A 1 93 ? -3.983 -13.828 3.631 1.00 97.19 93 THR A N 1
ATOM 716 C CA . THR A 1 93 ? -2.552 -13.591 3.410 1.00 97.19 93 THR A CA 1
ATOM 717 C C . THR A 1 93 ? -2.186 -12.120 3.238 1.00 97.19 93 THR A C 1
ATOM 719 O O . THR A 1 93 ? -1.006 -11.810 3.072 1.00 97.19 93 THR A O 1
ATOM 722 N N . THR A 1 94 ? -3.170 -11.216 3.244 1.00 97.94 94 THR A N 1
ATOM 723 C CA . THR A 1 94 ? -2.935 -9.802 2.955 1.00 97.94 94 THR A CA 1
ATOM 724 C C . THR A 1 94 ? -2.098 -9.133 4.039 1.00 97.94 94 THR A C 1
ATOM 726 O O . THR A 1 94 ? -2.398 -9.213 5.234 1.00 97.94 94 THR A O 1
ATOM 729 N N . VAL A 1 95 ? -1.056 -8.429 3.599 1.00 97.69 95 VAL A N 1
ATOM 730 C CA . VAL A 1 95 ? -0.166 -7.615 4.432 1.00 97.69 95 VAL A CA 1
ATOM 731 C C . VAL A 1 95 ? 0.037 -6.233 3.808 1.00 97.69 95 VAL A C 1
ATOM 733 O O . VAL A 1 95 ? -0.295 -6.007 2.646 1.00 97.69 95 VAL A O 1
ATOM 736 N N . GLY A 1 96 ? 0.590 -5.297 4.583 1.00 97.50 96 GLY A N 1
ATOM 737 C CA . GLY A 1 96 ? 1.068 -4.018 4.057 1.00 97.50 96 GLY A CA 1
ATOM 738 C C . GLY A 1 96 ? 2.388 -4.206 3.314 1.00 97.50 96 GLY A C 1
ATOM 739 O O . GLY A 1 96 ? 3.427 -4.389 3.948 1.00 97.50 96 GLY A O 1
ATOM 740 N N . CYS A 1 97 ? 2.340 -4.186 1.985 1.00 97.69 97 CYS A N 1
ATOM 741 C CA . CYS A 1 97 ? 3.500 -4.280 1.107 1.00 97.69 97 CYS A CA 1
ATOM 742 C C . CYS A 1 97 ? 4.110 -2.891 0.912 1.00 97.69 97 CYS A C 1
ATOM 744 O O . CYS A 1 97 ? 3.483 -2.017 0.316 1.00 97.69 97 CYS A O 1
ATOM 746 N N . HIS A 1 98 ? 5.325 -2.683 1.418 1.00 97.50 98 HIS A N 1
ATOM 747 C CA . HIS A 1 98 ? 6.045 -1.415 1.287 1.00 97.50 98 HIS A CA 1
ATOM 748 C C . HIS A 1 98 ? 6.564 -1.189 -0.134 1.00 97.50 98 HIS A C 1
ATOM 750 O O . HIS A 1 98 ? 6.942 -2.126 -0.832 1.00 97.50 98 HIS A O 1
ATOM 756 N N . SER A 1 99 ? 6.665 0.079 -0.517 1.00 96.69 99 SER A N 1
ATOM 757 C CA . SER A 1 99 ? 7.373 0.509 -1.720 1.00 96.69 99 SER A CA 1
ATOM 758 C C . SER A 1 99 ? 8.816 -0.016 -1.791 1.00 96.69 99 SER A C 1
ATOM 760 O O . SER A 1 99 ? 9.540 -0.079 -0.787 1.00 96.69 99 SER A O 1
ATOM 762 N N . ASN A 1 100 ? 9.269 -0.279 -3.024 1.00 95.62 100 ASN A N 1
ATOM 763 C CA . ASN A 1 100 ? 10.641 -0.665 -3.328 1.00 95.62 100 ASN A CA 1
ATOM 764 C C . ASN A 1 100 ? 11.563 0.476 -3.811 1.00 95.62 100 ASN A C 1
ATOM 766 O O . ASN A 1 100 ? 12.725 0.214 -4.123 1.00 95.62 100 ASN A O 1
ATOM 770 N N . TRP A 1 101 ? 11.110 1.734 -3.795 1.00 94.50 101 TRP A N 1
ATOM 771 C CA . TRP A 1 101 ? 11.877 2.887 -4.294 1.00 94.50 101 TRP A CA 1
ATOM 772 C C . TRP A 1 101 ? 12.437 3.777 -3.181 1.00 94.50 101 TRP A C 1
ATOM 774 O O . TRP A 1 101 ? 11.814 3.970 -2.135 1.00 94.50 101 TRP A O 1
ATOM 784 N N . SER A 1 102 ? 13.637 4.317 -3.411 1.00 91.50 102 SER A N 1
ATOM 785 C CA . SER A 1 102 ? 14.368 5.157 -2.451 1.00 91.50 102 SER A CA 1
ATOM 786 C C . SER A 1 102 ? 13.677 6.487 -2.164 1.00 91.50 102 SER A C 1
ATOM 788 O O . SER A 1 102 ? 13.770 6.970 -1.040 1.00 91.50 102 SER A O 1
ATOM 790 N N . GLU A 1 103 ? 12.949 7.039 -3.139 1.00 91.44 103 GLU A N 1
ATOM 791 C CA . GLU A 1 103 ? 12.140 8.261 -2.988 1.00 91.44 103 GLU A CA 1
ATOM 792 C C . GLU A 1 103 ? 11.077 8.128 -1.883 1.00 91.44 103 GLU A C 1
ATOM 794 O O . GLU A 1 103 ? 10.798 9.083 -1.174 1.00 91.44 103 GLU A O 1
ATOM 799 N N . HIS A 1 104 ? 10.584 6.909 -1.640 1.00 92.56 104 HIS A N 1
ATOM 800 C CA . HIS A 1 104 ? 9.623 6.587 -0.579 1.00 92.56 104 HIS A CA 1
ATOM 801 C C . HIS A 1 104 ? 10.303 6.257 0.771 1.00 92.56 104 HIS A C 1
ATOM 803 O O . HIS A 1 104 ? 9.704 5.650 1.661 1.00 92.56 104 HIS A O 1
ATOM 809 N N . GLY A 1 105 ? 11.597 6.561 0.914 1.00 89.75 105 GLY A N 1
ATOM 810 C CA . GLY A 1 105 ? 12.376 6.302 2.126 1.00 89.75 105 GLY A CA 1
ATOM 811 C C . GLY A 1 105 ? 13.009 4.904 2.214 1.00 89.75 105 GLY A C 1
ATOM 812 O O . GLY A 1 105 ? 13.552 4.524 3.255 1.00 89.75 105 GLY A O 1
ATOM 813 N N . LYS A 1 106 ? 12.997 4.093 1.151 1.00 89.75 106 LYS A N 1
ATOM 814 C CA . LYS A 1 106 ? 13.706 2.802 1.186 1.00 89.75 106 LYS A CA 1
ATOM 815 C C . LYS A 1 106 ? 15.224 3.005 1.239 1.00 89.75 106 LYS A C 1
ATOM 817 O O . LYS A 1 106 ? 15.791 3.775 0.471 1.00 89.75 106 LYS A O 1
ATOM 822 N N . GLY A 1 107 ? 15.901 2.235 2.091 1.00 88.00 107 GLY A N 1
ATOM 823 C CA . GLY A 1 107 ? 17.362 2.170 2.159 1.00 88.00 107 GLY A CA 1
ATOM 824 C C . GLY A 1 107 ? 17.879 0.742 2.344 1.00 88.00 107 GLY A C 1
ATOM 825 O O . GLY A 1 107 ? 17.113 -0.187 2.585 1.00 88.00 107 GLY A O 1
ATOM 826 N N . LYS A 1 108 ? 19.205 0.556 2.290 1.00 80.69 108 LYS A N 1
ATOM 827 C CA . LYS A 1 108 ? 19.871 -0.767 2.350 1.00 80.69 108 LYS A CA 1
ATOM 828 C C . LYS A 1 108 ? 19.479 -1.630 3.565 1.00 80.69 108 LYS A C 1
ATOM 830 O O . LYS A 1 108 ? 19.546 -2.849 3.492 1.00 80.69 108 LYS A O 1
ATOM 835 N N . SER A 1 109 ? 19.066 -1.007 4.668 1.00 85.00 109 SER A N 1
ATOM 836 C CA . SER A 1 109 ? 18.576 -1.682 5.880 1.00 85.00 109 SER A CA 1
ATOM 837 C C . SER A 1 109 ? 17.291 -1.038 6.419 1.00 85.00 109 SER A C 1
ATOM 839 O O . SER A 1 109 ? 17.001 -1.127 7.611 1.00 85.00 109 SER A O 1
ATOM 841 N N . ARG A 1 110 ? 16.543 -0.339 5.559 1.00 88.44 110 ARG A N 1
ATOM 842 C CA . ARG A 1 110 ? 15.353 0.428 5.934 1.00 88.44 110 ARG A CA 1
ATOM 843 C C . ARG A 1 110 ? 14.231 0.156 4.938 1.00 88.44 110 ARG A C 1
ATOM 845 O O . ARG A 1 110 ? 14.413 0.318 3.733 1.00 88.44 110 ARG A O 1
ATOM 852 N N . LYS A 1 111 ? 13.065 -0.233 5.451 1.00 89.44 111 LYS A N 1
ATOM 853 C CA . LYS A 1 111 ? 11.828 -0.265 4.664 1.00 89.44 111 LYS A CA 1
ATOM 854 C C . LYS A 1 111 ? 11.380 1.162 4.357 1.00 89.44 111 LYS A C 1
ATOM 856 O O . LYS A 1 111 ? 11.607 2.040 5.189 1.00 89.44 111 LYS A O 1
ATOM 861 N N . ALA A 1 112 ? 10.709 1.354 3.222 1.00 95.00 112 ALA A N 1
ATOM 862 C CA . ALA A 1 112 ? 9.993 2.593 2.933 1.00 95.00 112 ALA A CA 1
ATOM 863 C C . ALA A 1 112 ? 9.053 2.974 4.090 1.00 95.00 112 ALA A C 1
ATOM 865 O O . ALA A 1 112 ? 8.730 2.136 4.945 1.00 95.00 112 ALA A O 1
ATOM 866 N N . ASP A 1 113 ? 8.658 4.237 4.137 1.00 96.50 113 ASP A N 1
ATOM 867 C CA . ASP A 1 113 ? 7.752 4.739 5.167 1.00 96.50 113 ASP A CA 1
ATOM 868 C C . ASP A 1 113 ? 6.377 4.058 5.103 1.00 96.50 113 ASP A C 1
ATOM 870 O O . ASP A 1 113 ? 5.963 3.561 4.055 1.00 96.50 113 ASP A O 1
ATOM 874 N N . ASP A 1 114 ? 5.697 3.943 6.250 1.00 97.38 114 ASP A N 1
ATOM 875 C CA . ASP A 1 114 ? 4.469 3.139 6.352 1.00 97.38 114 ASP A CA 1
ATOM 876 C C . ASP A 1 114 ? 3.301 3.711 5.534 1.00 97.38 114 ASP A C 1
ATOM 878 O O . ASP A 1 114 ? 2.422 2.944 5.158 1.00 97.38 114 ASP A O 1
ATOM 882 N N . HIS A 1 115 ? 3.285 5.006 5.202 1.00 96.38 115 HIS A N 1
ATOM 883 C CA . HIS A 1 115 ? 2.275 5.582 4.303 1.00 96.38 115 HIS A CA 1
ATOM 884 C C . HIS A 1 115 ? 2.508 5.218 2.823 1.00 96.38 115 HIS A C 1
ATOM 886 O O . HIS A 1 115 ? 1.562 5.238 2.042 1.00 96.38 115 HIS A O 1
ATOM 892 N N . TYR A 1 116 ? 3.713 4.759 2.454 1.00 96.94 116 TYR A N 1
ATOM 893 C CA . TYR A 1 116 ? 4.020 4.137 1.157 1.00 96.94 116 TYR A CA 1
ATOM 894 C C . TYR A 1 116 ? 3.913 2.612 1.214 1.00 96.94 116 TYR A C 1
ATOM 896 O O . TYR A 1 116 ? 4.843 1.877 0.849 1.00 96.94 116 TYR A O 1
ATOM 904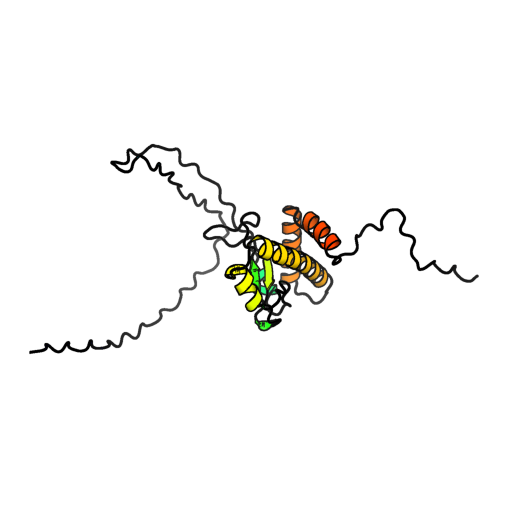 N N . MET A 1 117 ? 2.769 2.122 1.678 1.00 97.31 117 MET A N 1
ATOM 905 C CA . MET A 1 117 ? 2.434 0.707 1.628 1.00 97.31 117 MET A CA 1
ATOM 906 C C . MET A 1 117 ? 1.058 0.492 1.003 1.00 97.31 117 MET A C 1
ATOM 908 O O . MET A 1 117 ? 0.158 1.312 1.167 1.00 97.31 117 MET A O 1
ATOM 912 N N . VAL A 1 118 ? 0.887 -0.649 0.346 1.00 98.00 118 VAL A N 1
ATOM 913 C CA . VAL A 1 118 ? -0.387 -1.074 -0.246 1.00 98.00 118 VAL A CA 1
ATOM 914 C C . VAL A 1 118 ? -0.761 -2.462 0.247 1.00 98.00 118 VAL A C 1
ATOM 916 O O . VAL A 1 118 ? 0.108 -3.278 0.558 1.00 98.00 118 VAL A O 1
ATOM 919 N N . TRP A 1 119 ? -2.052 -2.763 0.327 1.00 98.44 119 TRP A N 1
ATOM 920 C CA . TRP A 1 119 ? -2.509 -4.104 0.678 1.00 98.44 119 TRP A CA 1
ATOM 921 C C . TRP A 1 119 ? -2.185 -5.103 -0.436 1.00 98.44 119 TRP A C 1
ATOM 923 O O . TRP A 1 119 ? -2.608 -4.945 -1.584 1.00 98.44 119 TRP A O 1
ATOM 933 N N . GLY A 1 120 ? -1.457 -6.165 -0.100 1.00 97.88 120 GLY A N 1
ATOM 934 C CA . GLY A 1 120 ? -1.073 -7.206 -1.049 1.00 97.88 120 GLY A CA 1
ATOM 935 C C . GLY A 1 120 ? -1.164 -8.605 -0.455 1.00 97.88 120 GLY A C 1
ATOM 936 O O . GLY A 1 120 ? -0.710 -8.840 0.663 1.00 97.88 120 GLY A O 1
ATOM 937 N N . CYS A 1 121 ? -1.737 -9.542 -1.218 1.00 98.00 121 CYS A N 1
ATOM 938 C CA . CYS A 1 121 ? -1.696 -10.973 -0.899 1.00 98.00 121 CYS A CA 1
ATOM 939 C C . CYS A 1 121 ? -0.270 -11.531 -1.029 1.00 98.00 121 CYS A C 1
ATOM 941 O O . CYS A 1 121 ? 0.586 -10.919 -1.675 1.00 98.00 121 CYS A O 1
ATOM 943 N N . MET A 1 122 ? -0.031 -12.730 -0.490 1.00 97.44 122 MET A N 1
ATOM 944 C CA . MET A 1 122 ? 1.289 -13.380 -0.518 1.00 97.44 122 MET A CA 1
ATOM 945 C C . MET A 1 122 ? 1.908 -13.446 -1.925 1.00 97.44 122 MET A C 1
ATOM 947 O O . MET A 1 122 ? 3.094 -13.165 -2.087 1.00 97.44 122 MET A O 1
ATOM 951 N N . GLY A 1 123 ? 1.113 -13.788 -2.946 1.00 97.44 123 GLY A N 1
ATOM 952 C CA . GLY A 1 123 ? 1.603 -13.927 -4.322 1.00 97.44 123 GLY A CA 1
ATOM 953 C C . GLY A 1 123 ? 2.059 -12.598 -4.932 1.00 97.44 123 GLY A C 1
ATOM 954 O O . GLY A 1 123 ? 3.176 -12.497 -5.441 1.00 97.44 123 GLY A O 1
ATOM 955 N N . CYS A 1 124 ? 1.242 -11.548 -4.800 1.00 98.00 124 CYS A N 1
ATOM 956 C CA . CYS A 1 124 ? 1.609 -10.201 -5.249 1.00 98.00 124 CYS A CA 1
ATOM 957 C C . CYS A 1 124 ? 2.790 -9.630 -4.458 1.00 98.00 124 CYS A C 1
ATOM 959 O O . CYS A 1 124 ? 3.656 -8.977 -5.036 1.00 98.00 124 CYS A O 1
ATOM 961 N N . HIS A 1 125 ? 2.838 -9.885 -3.150 1.00 97.69 125 HIS A N 1
ATOM 962 C CA . HIS A 1 125 ? 3.933 -9.448 -2.292 1.00 97.69 125 HIS A CA 1
ATOM 963 C C . HIS A 1 125 ? 5.269 -10.058 -2.739 1.00 97.69 125 HIS A C 1
ATOM 965 O O . HIS A 1 125 ? 6.243 -9.333 -2.932 1.00 97.69 125 HIS A O 1
ATOM 971 N N . GLY A 1 126 ? 5.302 -11.372 -2.989 1.00 97.62 126 GLY A N 1
ATOM 972 C CA . GLY A 1 126 ? 6.492 -12.052 -3.504 1.00 97.62 126 GLY A CA 1
ATOM 973 C C . GLY A 1 126 ? 6.931 -11.528 -4.874 1.00 97.62 126 GLY A C 1
ATOM 974 O O . GLY A 1 126 ? 8.120 -11.299 -5.098 1.00 97.62 126 GLY A O 1
ATOM 975 N N . TRP A 1 127 ? 5.980 -11.268 -5.776 1.00 98.00 127 TRP A N 1
ATOM 976 C CA . TRP A 1 127 ? 6.275 -10.673 -7.082 1.00 98.00 127 TRP A CA 1
ATOM 977 C C . TRP A 1 127 ? 6.891 -9.270 -6.963 1.00 98.00 127 TRP A C 1
ATOM 979 O O . TRP A 1 127 ? 7.911 -8.986 -7.599 1.00 98.00 127 TRP A O 1
ATOM 989 N N . LEU A 1 128 ? 6.321 -8.412 -6.111 1.00 97.44 128 LEU A N 1
ATOM 990 C CA . LEU A 1 128 ? 6.795 -7.042 -5.922 1.00 97.44 128 LEU A CA 1
ATOM 991 C C . LEU A 1 128 ? 8.224 -7.030 -5.360 1.00 97.44 128 LEU A C 1
ATOM 993 O O . LEU A 1 128 ? 9.102 -6.375 -5.928 1.00 97.44 128 LEU A O 1
ATOM 997 N N . ASP A 1 129 ? 8.481 -7.811 -4.311 1.00 94.81 129 ASP A N 1
ATOM 998 C CA . ASP A 1 129 ? 9.759 -7.791 -3.593 1.00 94.81 129 ASP A CA 1
ATOM 999 C C . ASP A 1 129 ? 10.869 -8.583 -4.281 1.00 94.81 129 ASP A C 1
ATOM 1001 O O . ASP A 1 129 ? 12.015 -8.135 -4.314 1.00 94.81 129 ASP A O 1
ATOM 1005 N N . GLN A 1 130 ? 10.547 -9.752 -4.836 1.00 94.94 130 GLN A N 1
ATOM 1006 C CA . GLN A 1 130 ? 11.547 -10.726 -5.296 1.00 94.94 130 GLN A CA 1
ATOM 1007 C C . GLN A 1 130 ? 11.359 -11.151 -6.755 1.00 94.94 130 GLN A C 1
ATOM 1009 O O . GLN A 1 130 ? 12.238 -11.800 -7.310 1.00 94.94 130 GLN A O 1
ATOM 1014 N N . GLY A 1 131 ? 10.242 -10.793 -7.394 1.00 93.44 131 GLY A N 1
ATOM 1015 C CA . GLY A 1 131 ? 9.966 -11.179 -8.777 1.00 93.44 131 GLY A CA 1
ATOM 1016 C C . GLY A 1 131 ? 10.953 -10.578 -9.782 1.00 93.44 131 GLY A C 1
ATOM 1017 O O . GLY A 1 131 ? 11.513 -9.505 -9.558 1.00 93.44 131 GLY A O 1
ATOM 1018 N N . ASN A 1 132 ? 11.109 -11.238 -10.930 1.00 94.00 132 ASN A N 1
ATOM 1019 C CA . ASN A 1 132 ? 12.049 -10.839 -11.988 1.00 94.00 132 ASN A CA 1
ATOM 1020 C C . ASN A 1 132 ? 11.477 -9.802 -12.977 1.00 94.00 132 ASN A C 1
ATOM 1022 O O . ASN A 1 132 ? 12.107 -9.514 -13.994 1.00 94.00 132 ASN A O 1
ATOM 1026 N N . ALA A 1 133 ? 10.289 -9.255 -12.703 1.00 94.69 133 ALA A N 1
ATOM 1027 C CA . ALA A 1 133 ? 9.688 -8.199 -13.514 1.00 94.69 133 ALA A CA 1
ATOM 1028 C C . ALA A 1 133 ? 10.564 -6.938 -13.537 1.00 94.69 133 ALA A C 1
ATOM 1030 O O . ALA A 1 133 ? 11.326 -6.663 -12.600 1.00 94.69 133 ALA A O 1
ATOM 1031 N N . ARG A 1 134 ? 10.440 -6.149 -14.610 1.00 96.31 134 ARG A N 1
ATOM 1032 C CA . ARG A 1 134 ? 11.208 -4.908 -14.748 1.00 96.31 134 ARG A CA 1
ATOM 1033 C C . ARG A 1 134 ? 10.794 -3.910 -13.665 1.00 96.31 134 ARG A C 1
ATOM 1035 O O . ARG A 1 134 ? 9.642 -3.859 -13.243 1.00 96.31 134 ARG A O 1
ATOM 1042 N N . GLN A 1 135 ? 11.733 -3.076 -13.222 1.00 94.06 135 GLN A N 1
ATOM 1043 C CA . GLN A 1 135 ? 11.475 -2.130 -12.127 1.00 94.06 135 GLN A CA 1
ATOM 1044 C C . GLN A 1 135 ? 10.385 -1.104 -12.462 1.00 94.06 135 GLN A C 1
ATOM 1046 O O . GLN A 1 135 ? 9.622 -0.719 -11.583 1.00 94.06 135 GLN A O 1
ATOM 1051 N N . ASN A 1 136 ? 10.283 -0.687 -13.726 1.00 94.31 136 ASN A N 1
ATOM 1052 C CA . ASN A 1 136 ? 9.229 0.214 -14.192 1.00 94.31 136 ASN A CA 1
ATOM 1053 C C . ASN A 1 136 ? 7.841 -0.449 -14.181 1.00 94.31 136 ASN A C 1
ATOM 1055 O O . ASN A 1 136 ? 6.870 0.197 -13.814 1.00 94.31 136 ASN A O 1
ATOM 1059 N N . GLU A 1 137 ? 7.751 -1.735 -14.519 1.00 94.69 137 GLU A N 1
ATOM 1060 C CA . GLU A 1 137 ? 6.507 -2.511 -14.453 1.00 94.69 137 GLU A CA 1
ATOM 1061 C C . GLU A 1 137 ? 6.027 -2.666 -13.005 1.00 94.69 137 GLU A C 1
ATOM 1063 O O . GLU A 1 137 ? 4.869 -2.398 -12.690 1.00 94.69 137 GLU A O 1
ATOM 1068 N N . LYS A 1 138 ? 6.949 -3.007 -12.095 1.00 96.12 138 LYS A N 1
ATOM 1069 C CA . LYS A 1 138 ? 6.675 -3.029 -10.652 1.00 96.12 138 LYS A CA 1
ATOM 1070 C C . LYS A 1 138 ? 6.205 -1.678 -10.135 1.00 96.12 138 LYS A C 1
ATOM 1072 O O . LYS A 1 138 ? 5.296 -1.638 -9.311 1.00 96.12 138 LYS A O 1
ATOM 1077 N N . ARG A 1 139 ? 6.822 -0.594 -10.615 1.00 95.25 139 ARG A N 1
ATOM 1078 C CA . ARG A 1 139 ? 6.466 0.779 -10.241 1.00 95.25 139 ARG A CA 1
ATOM 1079 C C . ARG A 1 139 ? 5.057 1.120 -10.689 1.00 95.25 139 ARG A C 1
ATOM 1081 O O . ARG A 1 139 ? 4.259 1.489 -9.842 1.00 95.25 139 ARG A O 1
ATOM 1088 N N . ALA A 1 140 ? 4.736 0.891 -11.959 1.00 92.50 140 ALA A N 1
ATOM 1089 C CA . ALA A 1 140 ? 3.403 1.147 -12.494 1.00 92.50 140 ALA A CA 1
ATOM 1090 C C . ALA A 1 140 ? 2.317 0.397 -11.703 1.00 92.50 140 ALA A C 1
ATOM 1092 O O . ALA A 1 140 ? 1.362 1.006 -11.236 1.00 92.50 140 ALA A O 1
ATOM 1093 N N . ILE A 1 141 ? 2.505 -0.904 -11.449 1.00 95.38 141 ILE A N 1
ATOM 1094 C CA . ILE A 1 141 ? 1.539 -1.686 -10.661 1.00 95.38 141 ILE A CA 1
ATOM 1095 C C . ILE A 1 141 ? 1.433 -1.182 -9.215 1.00 95.38 141 ILE A C 1
ATOM 1097 O O . ILE A 1 141 ? 0.343 -1.180 -8.640 1.00 95.38 141 ILE A O 1
ATOM 1101 N N . PHE A 1 142 ? 2.547 -0.779 -8.602 1.00 96.62 142 PHE A N 1
ATOM 1102 C CA . PHE A 1 142 ? 2.522 -0.232 -7.250 1.00 96.62 142 PHE A CA 1
ATOM 1103 C C . PHE A 1 142 ? 1.804 1.119 -7.193 1.00 96.62 142 PHE A C 1
ATOM 1105 O O . PHE A 1 142 ? 1.014 1.333 -6.280 1.00 96.62 142 PHE A O 1
ATOM 1112 N N . ASP A 1 143 ? 2.043 2.002 -8.161 1.00 93.50 143 ASP A N 1
ATOM 1113 C CA . ASP A 1 143 ? 1.390 3.307 -8.245 1.00 93.50 143 ASP A CA 1
ATOM 1114 C C . ASP A 1 143 ? -0.123 3.148 -8.450 1.00 93.50 143 ASP A C 1
ATOM 1116 O O . ASP A 1 143 ? -0.908 3.735 -7.703 1.00 93.50 143 ASP A O 1
ATOM 1120 N N . ASP A 1 144 ? -0.544 2.255 -9.350 1.00 91.94 144 ASP A N 1
ATOM 1121 C CA . ASP A 1 144 ? -1.951 1.875 -9.521 1.00 91.94 144 ASP A CA 1
ATOM 1122 C C . ASP A 1 144 ? -2.564 1.343 -8.216 1.00 91.94 144 ASP A C 1
ATOM 1124 O O . ASP A 1 144 ? -3.704 1.655 -7.857 1.00 91.94 144 ASP A O 1
ATOM 1128 N N . ALA A 1 145 ? -1.820 0.508 -7.488 1.00 95.75 145 ALA A N 1
ATOM 1129 C CA . ALA A 1 145 ? -2.260 -0.024 -6.207 1.00 95.75 145 ALA A CA 1
ATOM 1130 C C . ALA A 1 145 ? -2.345 1.065 -5.132 1.00 95.75 145 ALA A C 1
ATOM 1132 O O . ALA A 1 145 ? -3.230 0.996 -4.281 1.00 95.75 145 ALA A O 1
ATOM 1133 N N . LEU A 1 146 ? -1.471 2.072 -5.175 1.00 95.44 146 LEU A N 1
ATOM 1134 C CA . LEU A 1 146 ? -1.473 3.194 -4.243 1.00 95.44 146 LEU A CA 1
ATOM 1135 C C . LEU A 1 146 ? -2.678 4.111 -4.484 1.00 95.44 146 LEU A C 1
ATOM 1137 O O . LEU A 1 146 ? -3.323 4.516 -3.520 1.00 95.44 146 LEU A O 1
ATOM 1141 N N . VAL A 1 147 ? -3.069 4.334 -5.745 1.00 92.62 147 VAL A N 1
ATOM 1142 C CA . VAL A 1 147 ? -4.343 4.996 -6.092 1.00 92.62 147 VAL A CA 1
ATOM 1143 C C . VAL A 1 147 ? -5.525 4.247 -5.467 1.00 92.62 147 VAL A C 1
ATOM 1145 O O . VAL A 1 147 ? -6.355 4.836 -4.772 1.00 92.62 147 VAL A O 1
ATOM 1148 N N . ARG A 1 148 ? -5.589 2.922 -5.661 1.00 93.75 148 ARG A N 1
ATOM 1149 C CA . ARG A 1 148 ? -6.647 2.089 -5.061 1.00 93.75 148 ARG A CA 1
ATOM 1150 C C . ARG A 1 148 ? -6.605 2.146 -3.533 1.00 93.75 148 ARG A C 1
ATOM 1152 O O . ARG A 1 148 ? -7.654 2.170 -2.898 1.00 93.75 148 ARG A O 1
ATOM 1159 N N . GLN A 1 149 ? -5.412 2.185 -2.943 1.00 96.56 149 GLN A N 1
ATOM 1160 C CA . GLN A 1 149 ? -5.211 2.242 -1.496 1.00 96.56 149 GLN A CA 1
ATOM 1161 C C . GLN A 1 149 ? -5.770 3.528 -0.889 1.00 96.56 149 GLN A C 1
ATOM 1163 O O . GLN A 1 149 ? -6.451 3.455 0.134 1.00 96.56 149 GLN A O 1
ATOM 1168 N N . VAL A 1 150 ? -5.523 4.677 -1.525 1.00 94.81 150 VAL A N 1
ATOM 1169 C CA . VAL A 1 150 ? -6.096 5.970 -1.122 1.00 94.81 150 VAL A CA 1
ATOM 1170 C C . VAL A 1 150 ? -7.622 5.916 -1.188 1.00 94.81 150 VAL A C 1
ATOM 1172 O O . VAL A 1 150 ? -8.288 6.235 -0.205 1.00 94.81 150 VAL A O 1
ATOM 1175 N N . ALA A 1 151 ? -8.185 5.403 -2.285 1.00 91.88 151 ALA A N 1
ATOM 1176 C CA . ALA A 1 151 ? -9.633 5.263 -2.419 1.00 91.88 151 ALA A CA 1
ATOM 1177 C C . ALA A 1 151 ? -10.241 4.353 -1.330 1.00 91.88 151 ALA A C 1
ATOM 1179 O O . ALA A 1 151 ? -11.296 4.662 -0.774 1.00 91.88 151 ALA A O 1
ATOM 1180 N N . GLU A 1 152 ? -9.589 3.239 -0.986 1.00 94.69 152 GLU A N 1
ATOM 1181 C CA . GLU A 1 152 ? -10.036 2.362 0.106 1.00 94.69 152 GLU A CA 1
ATOM 1182 C C . GLU A 1 152 ? -9.903 3.017 1.487 1.00 94.69 152 GLU A C 1
ATOM 1184 O O . GLU A 1 152 ? -10.766 2.831 2.345 1.00 94.69 152 GLU A O 1
ATOM 1189 N N . TYR A 1 153 ? -8.872 3.829 1.709 1.00 95.62 153 TYR A N 1
ATOM 1190 C CA . TYR A 1 153 ? -8.720 4.619 2.930 1.00 95.62 153 TYR A CA 1
ATOM 1191 C C . TYR A 1 153 ? -9.838 5.646 3.102 1.00 95.62 153 TYR A C 1
ATOM 1193 O O . TYR A 1 153 ? -10.451 5.710 4.170 1.00 95.62 153 TYR A O 1
ATOM 1201 N N . GLU A 1 154 ? -10.182 6.386 2.054 1.00 93.88 154 GLU A N 1
ATOM 1202 C CA . GLU A 1 154 ? -11.310 7.318 2.087 1.00 93.88 154 GLU A CA 1
ATOM 1203 C C . GLU A 1 154 ? -12.643 6.609 2.336 1.00 93.88 154 GLU A C 1
ATOM 1205 O O . GLU A 1 154 ? -13.455 7.068 3.144 1.00 93.88 154 GLU A O 1
ATOM 1210 N N . LYS A 1 155 ? -12.874 5.462 1.680 1.00 93.31 155 LYS A N 1
ATOM 1211 C CA . LYS A 1 155 ? -14.051 4.620 1.943 1.00 93.31 155 LYS A CA 1
ATOM 1212 C C . LYS A 1 155 ? -14.087 4.172 3.402 1.00 93.31 155 LYS A C 1
ATOM 1214 O O . LYS A 1 155 ? -15.130 4.275 4.043 1.00 93.31 155 LYS A O 1
ATOM 1219 N N . ALA A 1 156 ? -12.956 3.731 3.950 1.00 93.56 156 ALA A N 1
ATOM 1220 C CA . ALA A 1 156 ? -12.860 3.286 5.335 1.00 93.56 156 ALA A CA 1
ATOM 1221 C C . ALA A 1 156 ? -13.177 4.412 6.335 1.00 93.56 156 ALA A C 1
ATOM 1223 O O . ALA A 1 156 ? -13.820 4.151 7.349 1.00 93.56 156 ALA A O 1
ATOM 1224 N N . LEU A 1 157 ? -12.792 5.661 6.044 1.00 94.44 157 LEU A N 1
ATOM 1225 C CA . LEU A 1 157 ? -13.133 6.818 6.881 1.00 94.44 157 LEU A CA 1
ATOM 1226 C C . LEU A 1 157 ? -14.621 7.195 6.831 1.00 94.44 157 LEU A C 1
ATOM 1228 O O . LEU A 1 157 ? -15.135 7.741 7.806 1.00 94.44 157 LEU A O 1
ATOM 1232 N N . LYS A 1 158 ? -15.323 6.887 5.733 1.00 93.69 158 LYS A N 1
ATOM 1233 C CA . LYS A 1 158 ? -16.783 7.067 5.619 1.00 93.69 158 LYS A CA 1
ATOM 1234 C C . LYS A 1 158 ? -17.561 6.010 6.413 1.00 93.69 158 LYS A C 1
ATOM 1236 O O . LYS A 1 158 ? -18.700 6.250 6.808 1.00 93.69 158 LYS A O 1
ATOM 1241 N N . CYS A 1 159 ? -16.955 4.853 6.676 1.00 88.75 159 CYS A N 1
ATOM 1242 C CA . CYS A 1 159 ? -17.557 3.792 7.476 1.00 88.75 159 CYS A CA 1
ATOM 1243 C C . CYS A 1 159 ? -17.533 4.138 8.974 1.00 88.75 159 CYS A C 1
ATOM 1245 O O . CYS A 1 159 ? -16.485 4.147 9.620 1.00 88.75 159 CYS A O 1
ATOM 1247 N N . THR A 1 160 ? -18.711 4.320 9.570 1.00 85.00 160 THR A N 1
ATOM 1248 C CA . THR A 1 160 ? -18.871 4.615 11.007 1.00 85.00 160 THR A CA 1
ATOM 1249 C C . THR A 1 160 ? -18.445 3.467 11.930 1.00 85.00 160 THR A C 1
ATOM 1251 O O . THR A 1 160 ? -18.174 3.695 13.108 1.00 85.00 160 THR A O 1
ATOM 1254 N N . SER A 1 161 ? -18.340 2.242 11.409 1.00 91.56 161 SER A N 1
ATOM 1255 C CA . SER A 1 161 ? -17.950 1.037 12.153 1.00 91.56 161 SER A CA 1
ATOM 1256 C C . SER A 1 161 ? -16.437 0.853 12.323 1.00 91.56 161 SER A C 1
ATOM 1258 O O . SER A 1 161 ? -16.011 -0.055 13.042 1.00 91.56 161 SER A O 1
ATOM 1260 N N . LEU A 1 162 ? -15.603 1.683 11.685 1.00 92.56 162 LEU A N 1
ATOM 1261 C CA . LEU A 1 162 ? -14.151 1.536 11.763 1.00 92.56 162 LEU A CA 1
ATOM 1262 C C . LEU A 1 162 ? -13.646 1.886 13.179 1.00 92.56 162 LEU A C 1
ATOM 1264 O O . LEU A 1 162 ? -13.940 2.971 13.674 1.00 92.56 162 LEU A O 1
ATOM 1268 N N . PRO A 1 163 ? -12.843 1.039 13.851 1.00 95.81 163 PRO A N 1
ATOM 1269 C CA . PRO A 1 163 ? -12.261 1.374 15.149 1.00 95.81 163 PRO A CA 1
ATOM 1270 C C . PRO A 1 163 ? -11.417 2.657 15.114 1.00 95.81 163 PRO A C 1
ATOM 1272 O O . PRO A 1 163 ? -10.618 2.850 14.196 1.00 95.81 163 PRO A O 1
ATOM 1275 N N . LYS A 1 164 ? -11.501 3.489 16.166 1.00 96.12 164 LYS A N 1
ATOM 1276 C CA . LYS A 1 164 ? -10.781 4.780 16.262 1.00 96.12 164 LYS A CA 1
ATOM 1277 C C . LYS A 1 164 ? -9.279 4.674 15.972 1.00 96.12 164 LYS A C 1
ATOM 1279 O O . LYS A 1 164 ? -8.737 5.533 15.287 1.00 96.12 164 LYS A O 1
ATOM 1284 N N . ARG A 1 165 ? -8.625 3.595 16.428 1.00 96.88 165 ARG A N 1
ATOM 1285 C CA . ARG A 1 165 ? -7.193 3.351 16.170 1.00 96.88 165 ARG A CA 1
ATOM 1286 C C . ARG A 1 165 ? -6.860 3.287 14.674 1.00 96.88 165 ARG A C 1
ATOM 1288 O O . ARG A 1 165 ? -5.815 3.767 14.258 1.00 96.88 165 ARG A O 1
ATOM 1295 N N . PHE A 1 166 ? -7.748 2.697 13.871 1.00 97.00 166 PHE A N 1
ATOM 1296 C CA . PHE A 1 166 ? -7.559 2.568 12.429 1.00 97.00 166 PHE A CA 1
ATOM 1297 C C . PHE A 1 166 ? -7.991 3.842 11.712 1.00 97.00 166 PHE A C 1
ATOM 1299 O O . PHE A 1 166 ? -7.301 4.260 10.794 1.00 97.00 166 PHE A O 1
ATOM 1306 N N . GLN A 1 167 ? -9.042 4.522 12.186 1.00 96.56 167 GLN A N 1
ATOM 1307 C CA . GLN A 1 167 ? -9.398 5.851 11.678 1.00 96.56 167 GLN A CA 1
ATOM 1308 C C . GLN A 1 167 ? -8.222 6.834 11.798 1.00 96.56 167 GLN A C 1
ATOM 1310 O O . GLN A 1 167 ? -7.882 7.506 10.832 1.00 96.56 167 GLN A O 1
ATOM 1315 N N . GLN A 1 168 ? -7.575 6.896 12.967 1.00 97.69 168 GLN A N 1
ATOM 1316 C CA . GLN A 1 168 ? -6.407 7.752 13.198 1.00 97.69 168 GLN A CA 1
ATOM 1317 C C . GLN A 1 168 ? -5.220 7.353 12.316 1.00 97.69 168 GLN A C 1
ATOM 1319 O O . GLN A 1 168 ? -4.580 8.220 11.734 1.00 97.69 168 GLN A O 1
ATOM 1324 N N . ALA A 1 169 ? -4.952 6.051 12.176 1.00 97.62 169 ALA A N 1
ATOM 1325 C CA . ALA A 1 169 ? -3.865 5.564 11.332 1.00 97.62 169 ALA A CA 1
ATOM 1326 C C . ALA A 1 169 ? -4.073 5.891 9.847 1.00 97.62 169 ALA A C 1
ATOM 1328 O O . ALA A 1 169 ? -3.128 6.278 9.167 1.00 97.62 169 ALA A O 1
ATOM 1329 N N . VAL A 1 170 ? -5.306 5.758 9.356 1.00 97.31 170 VAL A N 1
ATOM 1330 C CA . VAL A 1 170 ? -5.662 6.087 7.974 1.00 97.31 170 VAL A CA 1
ATOM 1331 C C . VAL A 1 170 ? -5.570 7.593 7.725 1.00 97.31 170 VAL A C 1
ATOM 1333 O O . VAL A 1 170 ? -4.984 7.994 6.725 1.00 97.31 170 VAL A O 1
ATOM 1336 N N . LYS A 1 171 ? -6.078 8.428 8.643 1.00 97.25 171 LYS A N 1
ATOM 1337 C CA . LYS A 1 171 ? -5.931 9.892 8.549 1.00 97.25 171 LYS A CA 1
ATOM 1338 C C . LYS A 1 171 ? -4.466 10.305 8.481 1.00 97.25 171 LYS A C 1
ATOM 1340 O O . LYS A 1 171 ? -4.091 11.022 7.565 1.00 97.25 171 LYS A O 1
ATOM 1345 N N . TRP A 1 172 ? -3.646 9.761 9.379 1.00 97.62 172 TRP A N 1
ATOM 1346 C CA . TRP A 1 172 ? -2.203 9.977 9.368 1.00 97.62 172 TRP A CA 1
ATOM 1347 C C . TRP A 1 172 ? -1.578 9.600 8.016 1.00 97.62 172 TRP A C 1
ATOM 1349 O O . TRP A 1 172 ? -0.833 10.385 7.449 1.00 97.62 172 TRP A O 1
ATOM 1359 N N . ALA A 1 173 ? -1.919 8.437 7.450 1.00 97.19 173 ALA A N 1
ATOM 1360 C CA . ALA A 1 173 ? -1.362 8.013 6.165 1.00 97.19 173 ALA A CA 1
ATOM 1361 C C . ALA A 1 173 ? -1.710 8.976 5.014 1.00 97.19 173 ALA A C 1
ATOM 1363 O O . ALA A 1 173 ? -0.856 9.254 4.174 1.00 97.19 173 ALA A O 1
ATOM 1364 N N . LEU A 1 174 ? -2.945 9.488 4.981 1.00 95.75 174 LEU A N 1
ATOM 1365 C CA . LEU A 1 174 ? -3.379 10.471 3.983 1.00 95.75 174 LEU A CA 1
ATOM 1366 C C . LEU A 1 174 ? -2.680 11.825 4.175 1.00 95.75 174 LEU A C 1
ATOM 1368 O O . LEU A 1 174 ? -2.238 12.420 3.198 1.00 95.75 174 LEU A O 1
ATOM 1372 N N . GLU A 1 175 ? -2.525 12.284 5.419 1.00 95.81 175 GLU A N 1
ATOM 1373 C CA . GLU A 1 175 ? -1.794 13.517 5.746 1.00 95.81 175 GLU A CA 1
ATOM 1374 C C . GLU A 1 175 ? -0.316 13.434 5.323 1.00 95.81 175 GLU A C 1
ATOM 1376 O O . GLU A 1 175 ? 0.211 14.377 4.737 1.00 95.81 175 GLU A O 1
ATOM 1381 N N . GLU A 1 176 ? 0.344 12.292 5.534 1.00 95.50 176 GLU A N 1
ATOM 1382 C CA . GLU A 1 176 ? 1.734 12.073 5.106 1.00 95.50 176 GLU A CA 1
ATOM 1383 C C . GLU A 1 176 ? 1.877 12.028 3.576 1.00 95.50 176 GLU A C 1
ATOM 1385 O O . GLU A 1 176 ? 2.804 12.619 3.022 1.00 95.50 176 GLU A O 1
ATOM 1390 N N . LEU A 1 177 ? 0.944 11.375 2.870 1.00 93.88 177 LEU A N 1
ATOM 1391 C CA . LEU A 1 177 ? 0.922 11.379 1.400 1.00 93.88 177 LEU A CA 1
ATOM 1392 C C . LEU A 1 177 ? 0.664 12.781 0.829 1.00 93.88 177 LEU A C 1
ATOM 1394 O O . LEU A 1 177 ? 1.171 13.102 -0.247 1.00 93.88 177 LEU A O 1
ATOM 1398 N N . ALA A 1 178 ? -0.108 13.611 1.536 1.00 91.25 178 ALA A N 1
ATOM 1399 C CA . ALA A 1 178 ? -0.373 14.994 1.147 1.00 91.25 178 ALA A CA 1
ATOM 1400 C C . ALA A 1 178 ? 0.865 15.866 1.378 1.00 91.25 178 ALA A C 1
ATOM 1402 O O . ALA A 1 178 ? 1.240 16.648 0.508 1.00 91.25 178 ALA A O 1
ATOM 1403 N N . SER A 1 179 ? 1.535 15.681 2.519 1.00 91.56 179 SER A N 1
ATOM 1404 C CA . SER A 1 179 ? 2.794 16.350 2.861 1.00 91.56 179 SER A CA 1
ATOM 1405 C C . SER A 1 179 ? 3.892 16.069 1.829 1.00 91.56 179 SER A C 1
ATOM 1407 O O . SER A 1 179 ? 4.591 16.981 1.392 1.00 91.56 179 SER A O 1
ATOM 1409 N N . ASP A 1 180 ? 3.984 14.824 1.355 1.00 89.69 180 ASP A N 1
ATOM 1410 C CA . ASP A 1 180 ? 4.915 14.436 0.290 1.00 89.69 180 ASP A CA 1
ATOM 1411 C C . ASP A 1 180 ? 4.457 14.880 -1.122 1.00 89.69 180 ASP A C 1
ATOM 1413 O O . ASP A 1 180 ? 5.125 14.562 -2.104 1.00 89.69 180 ASP A O 1
ATOM 1417 N N . ARG A 1 181 ? 3.314 15.580 -1.251 1.00 87.06 181 ARG A N 1
ATOM 1418 C CA . ARG A 1 181 ? 2.647 15.971 -2.516 1.00 87.06 181 ARG A CA 1
ATOM 1419 C C . ARG A 1 181 ? 2.270 14.814 -3.446 1.00 87.06 181 ARG A C 1
ATOM 1421 O O . ARG A 1 181 ? 1.846 15.031 -4.577 1.00 87.06 181 ARG A O 1
ATOM 1428 N N . ARG A 1 182 ? 2.346 13.572 -2.966 1.00 85.62 182 ARG A N 1
ATOM 1429 C CA . ARG A 1 182 ? 2.071 12.377 -3.771 1.00 85.62 182 ARG A CA 1
ATOM 1430 C C . ARG A 1 182 ? 0.591 12.243 -4.129 1.00 85.62 182 ARG A C 1
ATOM 1432 O O . ARG A 1 182 ? 0.279 11.675 -5.171 1.00 85.62 182 ARG A O 1
ATOM 1439 N N . LEU A 1 183 ? -0.311 12.744 -3.283 1.00 73.94 183 LEU A N 1
ATOM 1440 C CA . LEU A 1 183 ? -1.758 12.724 -3.536 1.00 73.94 183 LEU A CA 1
ATOM 1441 C C . LEU A 1 183 ? -2.129 13.432 -4.853 1.00 73.94 183 LEU A C 1
ATOM 1443 O O . LEU A 1 183 ? -2.865 12.851 -5.643 1.00 73.94 183 LEU A O 1
ATOM 1447 N N . GLU A 1 184 ? -1.542 14.599 -5.138 1.00 72.81 184 GLU A N 1
ATOM 1448 C CA . GLU A 1 184 ? -1.767 15.353 -6.388 1.00 72.81 184 GLU A CA 1
ATOM 1449 C C . GLU A 1 184 ? -1.343 14.530 -7.623 1.00 72.81 184 GLU A C 1
ATOM 1451 O O . GLU A 1 184 ? -2.093 14.385 -8.592 1.00 72.81 184 GLU A O 1
ATOM 1456 N N . ASP A 1 185 ? -0.162 13.908 -7.558 1.00 74.25 185 ASP A N 1
ATOM 1457 C CA . ASP A 1 185 ? 0.373 13.066 -8.636 1.00 74.25 185 ASP A CA 1
ATOM 1458 C C . ASP A 1 185 ? -0.463 11.790 -8.860 1.00 74.25 185 ASP A C 1
ATOM 1460 O O . ASP A 1 185 ? -0.607 11.295 -9.986 1.00 74.25 185 ASP A O 1
ATOM 1464 N N . LEU A 1 186 ? -0.995 11.215 -7.776 1.00 71.19 186 LEU A N 1
ATOM 1465 C CA . LEU A 1 186 ? -1.853 10.031 -7.824 1.00 71.19 186 LEU A CA 1
ATOM 1466 C C . LEU A 1 186 ? -3.228 10.359 -8.404 1.00 71.19 186 LEU A C 1
ATOM 1468 O O . LEU A 1 186 ? -3.734 9.566 -9.193 1.00 71.19 186 LEU A O 1
ATOM 1472 N N . GLU A 1 187 ? -3.814 11.509 -8.071 1.00 68.75 187 GLU A N 1
ATOM 1473 C CA . GLU A 1 187 ? -5.082 11.968 -8.650 1.00 68.75 187 GLU A CA 1
ATOM 1474 C C . GLU A 1 187 ? -4.976 12.149 -10.169 1.00 68.75 187 GLU A C 1
ATOM 1476 O O . GLU A 1 187 ? -5.819 11.642 -10.913 1.00 68.75 187 GLU A O 1
ATOM 1481 N N . ALA A 1 188 ? -3.899 12.780 -10.650 1.00 71.31 188 ALA A N 1
ATOM 1482 C CA . ALA A 1 188 ? -3.639 12.919 -12.083 1.00 71.31 188 ALA A CA 1
ATOM 1483 C C . ALA A 1 188 ? -3.527 11.552 -12.786 1.00 71.31 188 ALA A C 1
ATOM 1485 O O . ALA A 1 188 ? -4.093 11.340 -13.863 1.00 71.31 188 ALA A O 1
ATOM 1486 N N . SER A 1 189 ? -2.850 10.594 -12.146 1.00 67.69 189 SER A N 1
ATOM 1487 C CA . SER A 1 189 ? -2.705 9.224 -12.654 1.00 67.69 189 SER A CA 1
ATOM 1488 C C . SER A 1 189 ? -4.038 8.461 -12.644 1.00 67.69 189 SER A C 1
ATOM 1490 O O . SER A 1 189 ? -4.370 7.760 -13.598 1.00 67.69 189 SER A O 1
ATOM 1492 N N . ALA A 1 190 ? -4.846 8.633 -11.596 1.00 65.00 190 ALA A N 1
ATOM 1493 C CA . ALA A 1 190 ? -6.150 7.997 -11.439 1.00 65.00 190 ALA A CA 1
ATOM 1494 C C . ALA A 1 190 ? -7.172 8.459 -12.490 1.00 65.00 190 ALA A C 1
ATOM 1496 O O . ALA A 1 190 ? -7.967 7.641 -12.961 1.00 65.00 190 ALA A O 1
ATOM 1497 N N . ILE A 1 191 ? -7.127 9.739 -12.883 1.00 68.44 191 ILE A N 1
ATOM 1498 C CA . ILE A 1 191 ? -7.916 10.284 -14.000 1.00 68.44 191 ILE A CA 1
ATOM 1499 C C . ILE A 1 191 ? -7.495 9.615 -15.315 1.00 68.44 191 ILE A C 1
ATOM 1501 O O . ILE A 1 191 ? -8.351 9.171 -16.079 1.00 68.44 191 ILE A O 1
ATOM 1505 N N . GLY A 1 192 ? -6.188 9.471 -15.558 1.00 62.34 192 GLY A N 1
ATOM 1506 C CA . GLY A 1 192 ? -5.663 8.793 -16.751 1.00 62.34 192 GLY A CA 1
ATOM 1507 C C . GLY A 1 192 ? -6.056 7.312 -16.853 1.00 62.34 192 GLY A C 1
ATOM 1508 O O . GLY A 1 192 ? -6.246 6.801 -17.954 1.00 62.34 192 GLY A O 1
ATOM 1509 N N . LEU A 1 193 ? -6.229 6.635 -15.715 1.00 61.72 193 LEU A N 1
ATOM 1510 C CA . LEU A 1 193 ? -6.651 5.229 -15.628 1.00 61.72 193 LEU A CA 1
ATOM 1511 C C . LEU A 1 193 ? -8.179 5.040 -15.587 1.00 61.72 193 LEU A C 1
ATOM 1513 O O . LEU A 1 193 ? -8.649 3.904 -15.527 1.00 61.72 193 LEU A O 1
ATOM 1517 N N . GLY A 1 194 ? -8.962 6.127 -15.577 1.00 60.56 194 GLY A N 1
ATOM 1518 C CA . GLY A 1 194 ? -10.425 6.080 -15.468 1.00 60.56 194 GLY A CA 1
ATOM 1519 C C . GLY A 1 194 ? -10.948 5.575 -14.114 1.00 60.56 194 GLY A C 1
ATOM 1520 O O . GLY A 1 194 ? -12.107 5.177 -14.016 1.00 60.56 194 GLY A O 1
ATOM 1521 N N . LEU A 1 195 ? -10.104 5.566 -13.075 1.00 57.28 195 LEU A N 1
ATOM 1522 C CA . LEU A 1 195 ? -10.456 5.124 -11.717 1.00 57.28 195 LEU A CA 1
ATOM 1523 C C . LEU A 1 195 ? -11.120 6.233 -10.890 1.00 57.28 195 LEU A C 1
ATOM 1525 O O . LEU A 1 195 ? -11.85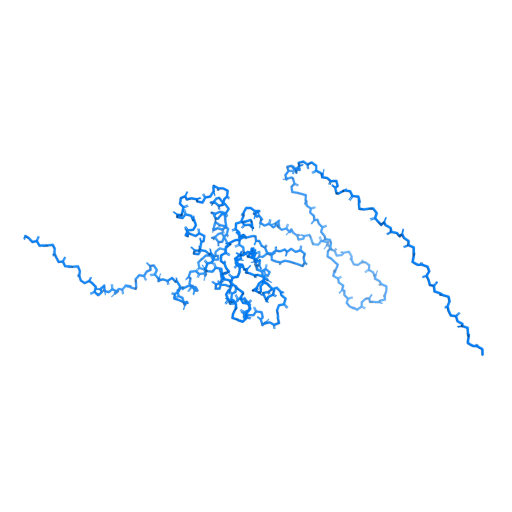7 5.939 -9.949 1.00 57.28 195 LEU A O 1
ATOM 1529 N N . LEU A 1 196 ? -10.879 7.494 -11.256 1.00 52.97 196 LEU A N 1
ATOM 1530 C CA . LEU A 1 196 ? -11.588 8.663 -10.748 1.00 52.97 196 LEU A CA 1
ATOM 1531 C C . LEU A 1 196 ? -12.169 9.432 -11.936 1.00 52.97 196 LEU A C 1
ATOM 1533 O O . LEU A 1 196 ? -11.462 9.731 -12.898 1.00 52.97 196 LEU A O 1
ATOM 1537 N N . THR A 1 197 ? -13.454 9.780 -11.871 1.00 46.75 197 THR A N 1
ATOM 1538 C CA . THR A 1 197 ? -13.988 10.840 -12.732 1.00 46.75 197 THR A CA 1
ATOM 1539 C C . THR A 1 197 ? -13.313 12.151 -12.341 1.00 46.75 197 THR A C 1
ATOM 1541 O O . THR A 1 197 ? -13.255 12.437 -11.141 1.00 46.75 197 THR A O 1
ATOM 1544 N N . PRO A 1 198 ? -12.821 12.957 -13.299 1.00 45.44 198 PRO A N 1
ATOM 1545 C CA . PRO A 1 198 ? -12.280 14.266 -12.975 1.00 45.44 198 PRO A CA 1
ATOM 1546 C C . PRO A 1 198 ? -13.342 15.058 -12.204 1.00 45.44 198 PRO A C 1
ATOM 1548 O O . PRO A 1 198 ? -14.458 15.258 -12.678 1.00 45.44 198 PRO A O 1
ATOM 1551 N N . MET A 1 199 ? -12.991 15.482 -10.989 1.00 48.38 199 MET A N 1
ATOM 1552 C CA . MET A 1 199 ? -13.825 16.334 -10.129 1.00 48.38 199 MET A CA 1
ATOM 1553 C C . MET A 1 199 ? -14.132 17.696 -10.777 1.00 48.38 199 MET A C 1
ATOM 1555 O O . MET A 1 199 ? -15.025 18.405 -10.322 1.00 48.38 199 MET A O 1
ATOM 1559 N N . HIS A 1 200 ? -13.427 18.051 -11.854 1.00 48.94 200 HIS A N 1
ATOM 1560 C CA . HIS A 1 200 ? -13.847 19.083 -12.790 1.00 48.94 200 HIS A CA 1
ATOM 1561 C C . HIS A 1 200 ? -14.540 18.433 -13.987 1.00 48.94 200 HIS A C 1
ATOM 1563 O O . HIS A 1 200 ? -13.895 17.826 -14.845 1.00 48.94 200 HIS A O 1
ATOM 1569 N N . LEU A 1 201 ? -15.859 18.627 -14.081 1.00 43.84 201 LEU A N 1
ATOM 1570 C CA . LEU A 1 201 ? -16.500 18.667 -15.392 1.00 43.84 201 LEU A CA 1
ATOM 1571 C C . LEU A 1 201 ? -15.689 19.656 -16.250 1.00 43.84 201 LEU A C 1
ATOM 1573 O O . LEU A 1 201 ? -15.433 20.765 -15.773 1.00 43.84 201 LEU A O 1
ATOM 1577 N N . PRO A 1 202 ? -15.282 19.301 -17.482 1.00 52.12 202 PRO A N 1
ATOM 1578 C CA . PRO A 1 202 ? -14.706 20.292 -18.380 1.00 52.12 202 PRO A CA 1
ATOM 1579 C C . PRO A 1 202 ? -15.696 21.452 -18.512 1.00 52.12 202 PRO A C 1
ATOM 1581 O O . PRO A 1 202 ? -16.909 21.214 -18.582 1.00 52.12 202 PRO A O 1
ATOM 1584 N N . GLU A 1 203 ? -15.197 22.690 -18.522 1.00 48.69 203 GLU A N 1
ATOM 1585 C CA . GLU A 1 203 ? -16.016 23.870 -18.807 1.00 48.69 203 GLU A CA 1
ATOM 1586 C C . GLU A 1 203 ? -16.753 23.629 -20.135 1.00 48.69 203 GLU A C 1
ATOM 1588 O O . GLU A 1 203 ? -16.157 23.640 -21.209 1.00 48.69 203 GLU A O 1
ATOM 1593 N N . GLY A 1 204 ? -18.046 23.292 -20.055 1.00 55.88 204 GLY A N 1
ATOM 1594 C CA . GLY A 1 204 ? -18.862 22.916 -21.213 1.00 55.88 204 GLY A CA 1
ATOM 1595 C C . GLY A 1 204 ? -19.557 21.549 -21.164 1.00 55.88 204 GLY A C 1
ATOM 1596 O O . GLY A 1 204 ? -20.348 21.269 -22.066 1.00 55.88 204 GLY A O 1
ATOM 1597 N N . PHE A 1 205 ? -19.353 20.703 -20.144 1.00 51.22 205 PHE A N 1
ATOM 1598 C CA . PHE A 1 205 ? -20.140 19.467 -20.023 1.00 51.22 205 PHE A CA 1
ATOM 1599 C C . PHE A 1 205 ? -21.609 19.782 -19.696 1.00 51.22 205 PHE A C 1
ATOM 1601 O O . PHE A 1 205 ? -21.959 20.177 -18.583 1.00 51.22 205 PHE A O 1
ATOM 1608 N N . LYS A 1 206 ? -22.489 19.589 -20.682 1.00 53.06 206 LYS A N 1
ATOM 1609 C CA . LYS A 1 206 ? -23.943 19.642 -20.505 1.00 53.06 206 LYS A CA 1
ATOM 1610 C C . LYS A 1 206 ? -24.441 18.244 -20.144 1.00 53.06 206 LYS A C 1
ATOM 1612 O O . LYS A 1 206 ? -24.302 17.318 -20.938 1.00 53.06 206 LYS A O 1
ATOM 1617 N N . SER A 1 207 ? -25.019 18.104 -18.950 1.00 50.88 207 SER A N 1
ATOM 1618 C CA . SER A 1 207 ? -25.669 16.867 -18.502 1.00 50.88 207 SER A CA 1
ATOM 1619 C C . SER A 1 207 ? -26.671 16.362 -19.558 1.00 50.88 207 SER A C 1
ATOM 1621 O O . SER A 1 207 ? -27.526 17.143 -19.985 1.00 50.88 207 SER A O 1
ATOM 1623 N N . PRO A 1 208 ? -26.632 15.074 -19.957 1.00 52.44 208 PRO A N 1
ATOM 1624 C CA . PRO A 1 208 ? -27.641 14.488 -20.843 1.00 52.44 208 PRO A CA 1
ATOM 1625 C C . PRO A 1 208 ? -29.008 14.343 -20.154 1.00 52.44 208 PRO A C 1
ATOM 1627 O O . PRO A 1 208 ? -30.028 14.185 -20.822 1.00 52.44 208 PRO A O 1
ATOM 1630 N N . PHE A 1 209 ? -29.051 14.449 -18.824 1.00 49.88 209 PHE A N 1
ATOM 1631 C CA . PHE A 1 209 ? -30.289 14.596 -18.074 1.00 49.88 209 PHE A CA 1
ATOM 1632 C C . PHE A 1 209 ? -30.630 16.083 -17.997 1.00 49.88 209 PHE A C 1
ATOM 1634 O O . PHE A 1 209 ? -30.124 16.801 -17.132 1.00 49.88 209 PHE A O 1
ATOM 1641 N N . GLN A 1 210 ? -31.470 16.551 -18.923 1.00 55.41 210 GLN A N 1
ATOM 1642 C CA . GLN A 1 210 ? -32.139 17.838 -18.763 1.00 55.41 210 GLN A CA 1
ATOM 1643 C C . GLN A 1 210 ? -33.048 17.733 -17.536 1.00 55.41 210 GLN A C 1
ATOM 1645 O O . GLN A 1 210 ? -33.898 16.842 -17.458 1.00 55.41 210 GLN A O 1
ATOM 1650 N N . SER A 1 211 ? -32.851 18.616 -16.559 1.00 55.75 211 SER A N 1
ATOM 1651 C CA . SER A 1 211 ? -33.751 18.749 -15.418 1.00 55.75 211 SER A CA 1
ATOM 1652 C C . SER A 1 211 ? -35.161 19.014 -15.940 1.00 55.75 211 SER A C 1
ATOM 1654 O O . SER A 1 211 ? -35.422 20.061 -16.536 1.00 55.75 211 SER A O 1
ATOM 1656 N N . ARG A 1 212 ? -36.063 18.053 -15.740 1.00 49.09 212 ARG A N 1
ATOM 1657 C CA . ARG A 1 212 ? -37.490 18.225 -16.012 1.00 49.09 212 ARG A CA 1
ATOM 1658 C C . ARG A 1 212 ? -37.978 19.424 -15.182 1.00 49.09 212 ARG A C 1
ATOM 1660 O O . ARG A 1 212 ? -37.734 19.418 -13.973 1.00 49.09 212 ARG A O 1
ATOM 1667 N N . PRO A 1 213 ? -38.607 20.451 -15.780 1.00 59.00 213 PRO A N 1
ATOM 1668 C CA . PRO A 1 213 ? -39.106 21.579 -15.004 1.00 59.00 213 PRO A CA 1
ATOM 1669 C C . PRO A 1 213 ? -40.172 21.092 -14.008 1.00 59.00 213 PRO A C 1
ATOM 1671 O O . PRO A 1 213 ? -40.889 20.129 -14.314 1.00 59.00 213 PRO A O 1
ATOM 1674 N N . PRO A 1 214 ? -40.269 21.709 -12.817 1.00 55.00 214 PRO A N 1
ATOM 1675 C CA . PRO A 1 214 ? -41.302 21.356 -11.855 1.00 55.00 214 PRO A CA 1
ATOM 1676 C C . PRO A 1 214 ? -42.680 21.619 -12.471 1.00 55.00 214 PRO A C 1
ATOM 1678 O O . PRO A 1 214 ? -42.899 22.654 -13.099 1.00 55.00 214 PRO A O 1
ATOM 1681 N N . ALA A 1 215 ? -43.586 20.650 -12.325 1.00 58.22 215 ALA A N 1
ATOM 1682 C CA . ALA A 1 215 ? -44.972 20.797 -12.748 1.00 58.22 215 ALA A CA 1
ATOM 1683 C C . ALA A 1 215 ? -45.634 21.926 -11.940 1.00 58.22 215 ALA A C 1
ATOM 1685 O O . ALA A 1 215 ? -45.497 21.953 -10.716 1.00 58.22 215 ALA A O 1
ATOM 1686 N N . ALA A 1 216 ? -46.285 22.850 -12.651 1.00 59.62 216 ALA A N 1
ATOM 1687 C CA . ALA A 1 216 ? -47.138 23.893 -12.085 1.00 59.62 216 ALA A CA 1
ATOM 1688 C C . ALA A 1 216 ? -48.482 23.319 -11.621 1.00 59.62 216 ALA A C 1
ATOM 1690 O O . ALA A 1 216 ? -48.953 22.352 -12.267 1.00 59.62 216 ALA A O 1
#

Sequence (216 aa):
MLKQRTPLKRGNSQLKRTPFKRNGAPPSATVEKVCKPITLRDPSLFRLPRQIESACASIEISPRRENSALRDFARGQPCLLLVPGHCTGDKATTVGCHSNWSEHGKGKSRKADDHYMVWGCMGCHGWLDQGNARQNEKRAIFDDALVRQVAEYEKALKCTSLPKRFQQAVKWALEELASDRRLEDLEASAIGLGLLTPMHLPEGFKSPFQSRPPAA

Foldseek 3Di:
DDDDDDDDDPDPPPPDDDDDDDDDDDPDDPPDFDFDFDDDDDPVPVDDDPPDPDPRPGDGQDDAADDVLLQVVLQLDFALLPDPPQAPRDSNQWTWQADPDCLQVDDPPDTGHSLRTAIHGPRSSCCLPPNPDDPVVSVVSSLSRNLVRLVVLVVLCVDPPRDPSNVVVSVVSVVVCVVSVVVVVSLVVCCVVVVDDPPDDPPDDDDPDDPDDDDD

pLDDT: mean 77.7, std 19.84, range [41.38, 98.44]